Protein AF-A0A2E3TV63-F1 (afdb_monomer)

Radius of gyration: 27.12 Å; Cα contacts (8 Å, |Δi|>4): 280; chains: 1; bounding box: 59×50×98 Å

pLDDT: mean 74.94, std 24.9, range [22.7, 97.12]

Nearest PDB structures (foldseek):
  7rkc-assembly1_B  TM=1.844E-01  e=3.625E+00  synthetic construct
  5cwp-assembly1_A  TM=1.807E-01  e=4.700E+00  synthetic construct
  4dyl-assembly1_A-2  TM=1.497E-01  e=6.643E+00  Homo sapiens

Secondary structure (DSSP, 8-state):
-HHHHHHHHHHHHHHHHHHHHHHHHHHHHTTTTS--TT---------------------------S-----------PPPS-----------PPPHHHHHHHHHHHHHHHHHHHHHHHHHHHSSS-HHHHHHHHHHS--HHHHHHHHHTTTTS-HHHHHHHHHHHHHHHHHHHHHHHHHHTTS-HHHHHHTTTT--HHHHHHHGGGTTS-HHHHHHHHHHHHHHHHHHHHHHHHHHHHHGGGS-GGG-GGGHHHHHHHHHHHHH--SHHHHHHHHHHHHHHHHTTTSGGGHHHHHHHHHHHHHHHHHHHHHHHHHTT-S-SS--

Structure (mmCIF, N/CA/C/O backbone):
data_AF-A0A2E3TV63-F1
#
_entry.id   AF-A0A2E3TV63-F1
#
loop_
_atom_site.group_PDB
_atom_site.id
_atom_site.type_symbol
_atom_site.label_atom_id
_atom_site.label_alt_id
_atom_site.label_comp_id
_atom_site.label_asym_id
_atom_site.label_entity_id
_atom_site.label_seq_id
_atom_site.pdbx_PDB_ins_code
_atom_site.Cartn_x
_atom_site.Cartn_y
_atom_site.Cartn_z
_atom_site.occupancy
_atom_site.B_iso_or_equiv
_atom_site.auth_seq_id
_atom_site.auth_comp_id
_atom_site.auth_asym_id
_atom_site.auth_atom_id
_atom_site.pdbx_PDB_model_num
ATOM 1 N N . MET A 1 1 ? 17.091 19.744 -27.639 1.00 44.47 1 MET A N 1
ATOM 2 C CA . MET A 1 1 ? 17.098 18.754 -26.531 1.00 44.47 1 MET A CA 1
ATOM 3 C C . MET A 1 1 ? 16.903 19.331 -25.119 1.00 44.47 1 MET A C 1
ATOM 5 O O . MET A 1 1 ? 16.127 18.747 -24.381 1.00 44.47 1 MET A O 1
ATOM 9 N N . LYS A 1 2 ? 17.485 20.477 -24.714 1.00 34.91 2 LYS A N 1
ATOM 10 C CA . LYS A 1 2 ? 17.345 21.005 -23.326 1.00 34.91 2 LYS A CA 1
ATOM 11 C C . LYS A 1 2 ? 15.953 21.549 -22.912 1.00 34.91 2 LYS A C 1
ATOM 13 O O . LYS A 1 2 ? 15.661 21.592 -21.721 1.00 34.91 2 LYS A O 1
ATOM 18 N N . ARG A 1 3 ? 15.076 21.937 -23.855 1.00 31.98 3 ARG A N 1
ATOM 19 C CA . ARG A 1 3 ? 13.713 22.448 -23.552 1.00 31.98 3 ARG A CA 1
ATOM 20 C C . ARG A 1 3 ? 12.674 21.356 -23.239 1.00 31.98 3 ARG A C 1
ATOM 22 O O . ARG A 1 3 ? 11.739 21.623 -22.496 1.00 31.98 3 ARG A O 1
ATOM 29 N N . HIS A 1 4 ? 12.851 20.126 -23.736 1.00 36.66 4 HIS A N 1
ATOM 30 C CA . HIS A 1 4 ? 11.932 19.017 -23.427 1.00 36.66 4 HIS A CA 1
ATOM 31 C C . HIS A 1 4 ? 12.148 18.455 -22.009 1.00 36.66 4 HIS A C 1
ATOM 33 O O . HIS A 1 4 ? 11.181 18.121 -21.331 1.00 36.66 4 HIS A O 1
ATOM 39 N N . GLN A 1 5 ? 13.386 18.459 -21.496 1.00 35.72 5 GLN A N 1
ATOM 40 C CA . GLN A 1 5 ? 13.682 18.042 -20.115 1.00 35.72 5 GLN A CA 1
ATOM 41 C C . GLN A 1 5 ? 13.114 19.000 -19.053 1.00 35.72 5 GLN A C 1
ATOM 43 O O . GLN A 1 5 ? 12.642 18.552 -18.011 1.00 35.72 5 GLN A O 1
ATOM 48 N N . THR A 1 6 ? 13.110 20.313 -19.303 1.00 33.91 6 THR A N 1
ATOM 49 C CA . THR A 1 6 ? 12.583 21.314 -18.355 1.00 33.91 6 THR A CA 1
ATOM 50 C C . THR A 1 6 ? 11.053 21.304 -18.271 1.00 33.91 6 THR A C 1
ATOM 52 O O . THR A 1 6 ? 10.507 21.449 -17.177 1.00 33.91 6 THR A O 1
ATOM 55 N N . ALA A 1 7 ? 10.354 21.039 -19.380 1.00 34.56 7 ALA A N 1
ATOM 56 C CA . ALA A 1 7 ? 8.903 20.819 -19.380 1.00 34.56 7 ALA A CA 1
ATOM 57 C C . ALA A 1 7 ? 8.509 19.525 -18.637 1.00 34.56 7 ALA A C 1
ATOM 59 O O . ALA A 1 7 ? 7.514 19.505 -17.906 1.00 34.56 7 ALA A O 1
ATOM 60 N N . SER A 1 8 ? 9.330 18.474 -18.749 1.00 41.88 8 SER A N 1
ATOM 61 C CA . SER A 1 8 ? 9.153 17.219 -18.009 1.00 41.88 8 SER A CA 1
ATOM 62 C C . SER A 1 8 ? 9.371 17.401 -16.501 1.00 41.88 8 SER A C 1
ATOM 64 O O . SER A 1 8 ? 8.609 16.856 -15.713 1.00 41.88 8 SER A O 1
ATOM 66 N N . LEU A 1 9 ? 10.339 18.225 -16.082 1.00 33.22 9 LEU A N 1
ATOM 67 C CA . LEU A 1 9 ? 10.621 18.534 -14.669 1.00 33.22 9 LEU A CA 1
ATOM 68 C C . LEU A 1 9 ? 9.513 19.358 -13.988 1.00 33.22 9 LEU A C 1
ATOM 70 O O . LEU A 1 9 ? 9.147 19.078 -12.847 1.00 33.22 9 LEU A O 1
ATOM 74 N N . LEU A 1 10 ? 8.946 20.353 -14.678 1.00 33.62 10 LEU A N 1
ATOM 75 C CA . LEU A 1 10 ? 7.806 21.137 -14.175 1.00 33.62 10 LEU A CA 1
ATOM 76 C C . LEU A 1 10 ? 6.520 20.300 -14.095 1.00 33.62 10 LEU A C 1
ATOM 78 O O . LEU A 1 10 ? 5.742 20.461 -13.154 1.00 33.62 10 LEU A O 1
ATOM 82 N N . SER A 1 11 ? 6.327 19.371 -15.034 1.00 40.34 11 SER A N 1
ATOM 83 C CA . SER A 1 11 ? 5.209 18.419 -15.023 1.00 40.34 11 SER A CA 1
ATOM 84 C C . SER A 1 11 ? 5.383 17.345 -13.944 1.00 40.34 11 SER A C 1
ATOM 86 O O . SER A 1 11 ? 4.425 17.024 -13.250 1.00 40.34 11 SER A O 1
ATOM 88 N N . PHE A 1 12 ? 6.613 16.878 -13.709 1.00 35.53 12 PHE A N 1
ATOM 89 C CA . PHE A 1 12 ? 6.966 15.962 -12.619 1.00 35.53 12 PHE A CA 1
ATOM 90 C C . PHE A 1 12 ? 6.760 16.614 -11.244 1.00 35.53 12 PHE A C 1
ATOM 92 O O . PHE A 1 12 ? 6.167 16.018 -10.351 1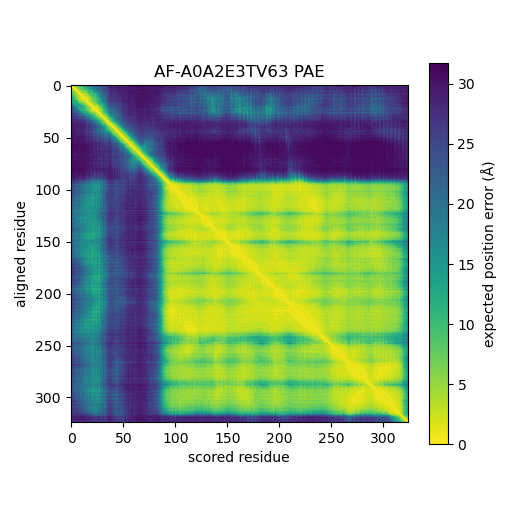.00 35.53 12 PHE A O 1
ATOM 99 N N . ARG A 1 13 ? 7.134 17.893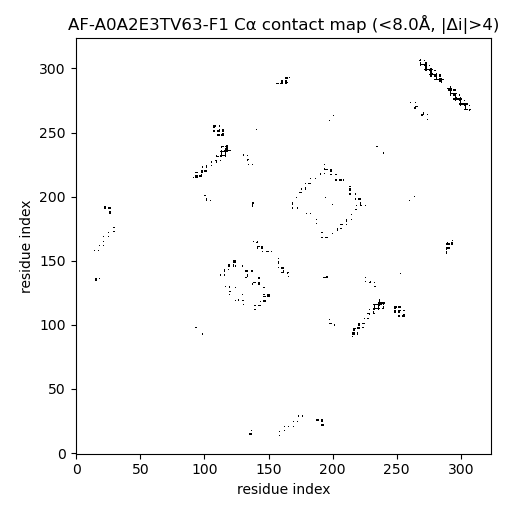 -11.087 1.00 32.59 13 ARG A N 1
ATOM 100 C CA . ARG A 1 13 ? 6.847 18.666 -9.867 1.00 32.59 13 ARG A CA 1
ATOM 101 C C . ARG A 1 13 ? 5.338 18.848 -9.636 1.00 32.59 13 ARG A C 1
ATOM 103 O O . ARG A 1 13 ? 4.906 18.815 -8.491 1.00 32.59 13 ARG A O 1
ATOM 110 N N . ARG A 1 14 ? 4.529 18.989 -10.695 1.00 34.53 14 ARG A N 1
ATOM 111 C CA . ARG A 1 14 ? 3.053 19.031 -10.609 1.00 34.53 14 ARG A CA 1
ATOM 112 C C . ARG A 1 14 ? 2.430 17.658 -10.301 1.00 34.53 14 ARG A C 1
ATOM 114 O O . ARG A 1 14 ? 1.495 17.599 -9.513 1.00 34.53 14 ARG A O 1
ATOM 121 N N . LEU A 1 15 ? 2.985 16.567 -10.832 1.00 42.53 15 LEU A N 1
ATOM 122 C CA . LEU A 1 15 ? 2.624 15.177 -10.496 1.00 42.53 15 LEU A CA 1
ATOM 123 C C . LEU A 1 15 ? 2.889 14.849 -9.018 1.00 42.53 15 LEU A C 1
ATOM 125 O O . LEU A 1 15 ? 2.043 14.254 -8.355 1.00 42.53 15 LEU A O 1
ATOM 129 N N . LEU A 1 16 ? 4.024 15.303 -8.478 1.00 39.78 16 LEU A N 1
ATOM 130 C CA . LEU A 1 16 ? 4.373 15.157 -7.060 1.00 39.78 16 LEU A CA 1
ATOM 131 C C . LEU A 1 16 ? 3.440 15.948 -6.132 1.00 39.78 16 LEU A C 1
ATOM 133 O O . LEU A 1 16 ? 3.095 15.479 -5.045 1.00 39.78 16 LEU A O 1
ATOM 137 N N . VAL A 1 17 ? 2.983 17.121 -6.582 1.00 38.00 17 VAL A N 1
ATOM 138 C CA . VAL A 1 17 ? 1.930 17.885 -5.898 1.00 38.00 17 VAL A CA 1
ATOM 139 C C . VAL A 1 17 ? 0.586 17.151 -5.976 1.00 38.00 17 VAL A C 1
ATOM 141 O O . VAL A 1 17 ? -0.140 17.170 -4.994 1.00 38.00 17 VAL A O 1
ATOM 144 N N . GLY A 1 18 ? 0.284 16.437 -7.068 1.00 37.53 18 GLY A N 1
ATOM 145 C CA . GLY A 1 18 ? -0.918 15.601 -7.233 1.00 37.53 18 GLY A CA 1
ATOM 146 C C . GLY A 1 18 ? -0.973 14.365 -6.321 1.00 37.53 18 GLY A C 1
ATOM 147 O O . GLY A 1 18 ? -2.006 14.088 -5.718 1.00 37.53 18 GLY A O 1
ATOM 148 N N . ALA A 1 19 ? 0.147 13.656 -6.151 1.00 40.22 19 ALA A N 1
ATOM 149 C CA . ALA A 1 19 ? 0.271 12.550 -5.192 1.00 40.22 19 ALA A CA 1
ATOM 150 C C . ALA A 1 19 ? 0.174 13.040 -3.737 1.00 40.22 19 ALA A C 1
ATOM 152 O O . ALA A 1 19 ? -0.523 12.450 -2.911 1.00 40.22 19 ALA A O 1
ATOM 153 N N . SER A 1 20 ? 0.799 14.187 -3.454 1.00 38.88 20 SER A N 1
ATOM 154 C CA . SER A 1 20 ? 0.624 14.898 -2.185 1.00 38.88 20 SER A CA 1
ATOM 155 C C . SER A 1 20 ? -0.814 15.382 -2.003 1.00 38.88 20 SER A C 1
ATOM 157 O O . SER A 1 20 ? -1.278 15.431 -0.873 1.00 38.88 20 SER A O 1
ATOM 159 N N . LEU A 1 21 ? -1.539 15.681 -3.089 1.00 41.00 21 LEU A N 1
ATOM 160 C CA . LEU A 1 21 ? -2.939 16.099 -3.071 1.00 41.00 21 LEU A CA 1
ATOM 161 C C . LEU A 1 21 ? -3.858 14.985 -2.573 1.00 41.00 21 LEU A C 1
ATOM 163 O O . LEU A 1 21 ? -4.837 15.304 -1.930 1.00 41.00 21 LEU A O 1
ATOM 167 N N . VAL A 1 22 ? -3.566 13.700 -2.801 1.00 46.09 22 VAL A N 1
ATOM 168 C CA . VAL A 1 22 ? -4.366 12.601 -2.217 1.00 46.09 22 VAL A CA 1
ATOM 169 C C . VAL A 1 22 ? -4.160 12.534 -0.705 1.00 46.09 22 VAL A C 1
ATOM 171 O O . VAL A 1 22 ? -5.130 12.445 0.044 1.00 46.09 22 VAL A O 1
ATOM 174 N N . SER A 1 23 ? -2.916 12.673 -0.240 1.00 39.41 23 SER A N 1
ATOM 175 C CA . SER A 1 23 ? -2.609 12.788 1.192 1.00 39.41 23 SER A CA 1
ATOM 176 C C . SER A 1 23 ? -3.182 14.074 1.807 1.00 39.41 23 SER A C 1
ATOM 178 O O . SER A 1 23 ? -3.621 14.064 2.955 1.00 39.41 23 SER A O 1
ATOM 180 N N . TYR A 1 24 ? -3.236 15.168 1.041 1.00 35.62 24 TYR A N 1
ATOM 181 C CA . TYR A 1 24 ? -3.791 16.464 1.446 1.00 35.62 24 TYR A CA 1
ATOM 182 C C . TYR A 1 24 ? -5.328 16.451 1.466 1.00 35.62 24 TYR A C 1
ATOM 184 O O . TYR A 1 24 ? -5.920 16.840 2.463 1.00 35.62 24 TYR A O 1
ATOM 192 N N . LEU A 1 25 ? -5.982 15.897 0.441 1.00 39.16 25 LEU A N 1
ATOM 193 C CA . LEU A 1 25 ? -7.433 15.684 0.360 1.00 39.16 25 LEU A CA 1
ATOM 194 C C . LEU A 1 25 ? -7.906 14.681 1.421 1.00 39.16 25 LEU A C 1
ATOM 196 O O . LEU A 1 25 ? -8.963 14.869 2.018 1.00 39.16 25 LEU A O 1
ATOM 200 N N . SER A 1 26 ? -7.103 13.657 1.726 1.00 40.62 26 SER A N 1
ATOM 201 C CA . SER A 1 26 ? -7.337 12.770 2.871 1.00 40.62 26 SER A CA 1
ATOM 202 C C . SER A 1 26 ? -7.209 13.505 4.211 1.00 40.62 26 SER A C 1
ATOM 204 O O . SER A 1 26 ? -7.913 13.159 5.160 1.00 40.62 26 SER A O 1
ATOM 206 N N . SER A 1 27 ? -6.320 14.499 4.313 1.00 36.31 27 SER A N 1
ATOM 207 C CA . SER A 1 27 ? -6.171 15.335 5.508 1.00 36.31 27 SER A CA 1
ATOM 208 C C . SER A 1 27 ? -7.342 16.322 5.651 1.00 36.31 27 SER A C 1
ATOM 210 O O . SER A 1 27 ? -7.856 16.478 6.760 1.00 36.31 27 SER A O 1
ATOM 212 N N . ASP A 1 28 ? -7.826 16.912 4.554 1.00 36.00 28 ASP A 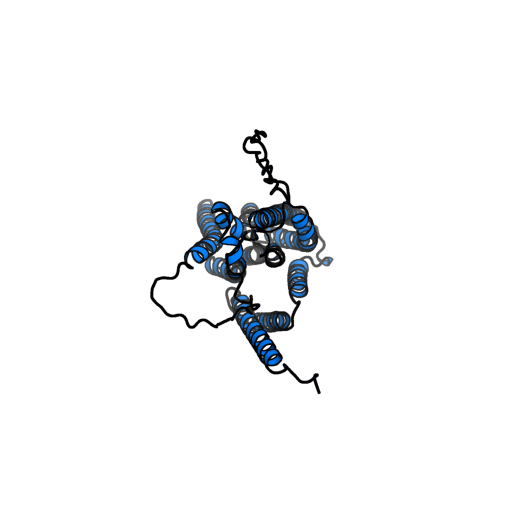N 1
ATOM 213 C CA . ASP A 1 28 ? -8.979 17.827 4.533 1.00 36.00 28 ASP A CA 1
ATOM 214 C C . ASP A 1 28 ? -10.320 17.104 4.745 1.00 36.00 28 ASP A C 1
ATOM 216 O O . ASP A 1 28 ? -11.200 17.639 5.418 1.00 36.00 28 ASP A O 1
ATOM 220 N N . MET A 1 29 ? -10.480 15.849 4.307 1.00 34.84 29 MET A N 1
ATOM 221 C CA . MET A 1 29 ? -11.681 15.066 4.642 1.00 34.84 29 MET A CA 1
ATOM 222 C C . MET A 1 29 ? -11.812 14.782 6.146 1.00 34.84 29 MET A C 1
ATOM 224 O O . MET A 1 29 ? -12.929 14.730 6.653 1.00 34.84 29 MET A O 1
ATOM 228 N N . THR A 1 30 ? -10.706 14.679 6.898 1.00 40.28 30 THR A N 1
ATOM 229 C CA . THR A 1 30 ? -10.791 14.625 8.373 1.00 40.28 30 THR A CA 1
ATOM 230 C C . THR A 1 30 ? -11.131 15.970 9.025 1.00 40.28 30 THR A C 1
ATOM 232 O O . THR A 1 30 ? -11.480 15.981 10.205 1.00 40.28 30 THR A O 1
ATOM 235 N N . ALA A 1 31 ? -11.045 17.086 8.292 1.00 35.09 31 ALA A N 1
ATOM 236 C CA . ALA A 1 31 ? -11.509 18.403 8.733 1.00 35.09 31 ALA A CA 1
ATOM 237 C C . ALA A 1 31 ? -12.967 18.680 8.309 1.00 35.09 31 ALA A C 1
ATOM 239 O O . ALA A 1 31 ? -13.689 19.363 9.024 1.00 35.09 31 ALA A O 1
ATOM 240 N N . ALA A 1 32 ? -13.442 18.079 7.213 1.00 28.58 32 ALA A N 1
ATOM 241 C CA . ALA A 1 32 ? -14.813 18.231 6.711 1.00 28.58 32 ALA A CA 1
ATOM 242 C C . ALA A 1 32 ? -15.886 17.421 7.480 1.00 28.58 32 ALA A C 1
ATOM 244 O O . ALA A 1 32 ? -17.056 17.447 7.108 1.00 28.58 32 ALA A O 1
ATOM 245 N N . VAL A 1 33 ? -15.516 16.720 8.563 1.00 37.81 33 VAL A N 1
ATOM 246 C CA . VAL A 1 33 ? -16.457 16.069 9.507 1.00 37.81 33 VAL A CA 1
ATOM 247 C C . VAL A 1 33 ? -16.792 17.000 10.691 1.00 37.81 33 VAL A C 1
ATOM 249 O O . VAL A 1 33 ? -17.209 16.552 11.754 1.00 37.81 33 VAL A O 1
ATOM 252 N N . GLU A 1 34 ? -16.643 18.316 10.528 1.00 33.16 34 GLU A N 1
ATOM 253 C CA . GLU A 1 34 ? -17.400 19.283 11.328 1.00 33.16 34 GLU A CA 1
ATOM 254 C C . GLU A 1 34 ? -18.760 19.511 10.658 1.00 33.16 34 GLU A C 1
ATOM 256 O O . GLU A 1 34 ? -18.884 20.135 9.606 1.00 33.16 34 GLU A O 1
ATOM 261 N N . THR A 1 35 ? -19.795 18.931 11.261 1.00 32.66 35 THR A N 1
ATOM 262 C CA . THR A 1 35 ? -21.197 19.086 10.868 1.00 32.66 35 THR A CA 1
ATOM 263 C C . THR A 1 35 ? -21.606 20.565 10.839 1.00 32.66 35 THR A C 1
ATOM 265 O O . THR A 1 35 ? -21.509 21.218 11.882 1.00 32.66 35 THR A O 1
ATOM 268 N N . PRO A 1 36 ? -22.137 21.103 9.724 1.00 29.50 36 PRO A N 1
ATOM 269 C CA . PRO A 1 36 ? -22.835 22.382 9.758 1.00 29.50 36 PRO A CA 1
ATOM 270 C C . PRO A 1 36 ? -24.138 22.249 10.572 1.00 29.50 36 PRO A C 1
ATOM 272 O O . PRO A 1 36 ? -24.786 21.196 10.539 1.00 29.50 36 PRO A O 1
ATOM 275 N N . PRO A 1 37 ? -24.555 23.291 11.310 1.00 32.78 37 PRO A N 1
ATOM 276 C CA . PRO A 1 37 ? -25.758 23.230 12.126 1.00 32.78 37 PRO A CA 1
ATOM 277 C C . PRO A 1 37 ? -26.991 23.270 11.214 1.00 32.78 37 PRO A C 1
ATOM 279 O O . PRO A 1 37 ? -27.230 24.273 10.549 1.00 32.78 37 PRO A O 1
ATOM 282 N N . GLY A 1 38 ? -27.793 22.197 11.190 1.00 35.59 38 GLY A N 1
ATOM 283 C CA . GLY A 1 38 ? -29.184 22.306 10.724 1.00 35.59 38 GLY A CA 1
ATOM 284 C C . GLY A 1 38 ? -29.741 21.287 9.727 1.00 35.59 38 GLY A C 1
ATOM 285 O O . GLY A 1 38 ? -30.827 21.543 9.217 1.00 35.59 38 GLY A O 1
ATOM 286 N N . LEU A 1 39 ? -29.120 20.131 9.463 1.00 30.12 39 LEU A N 1
ATOM 287 C CA . LEU A 1 39 ? -29.806 19.058 8.720 1.00 30.12 39 LEU A CA 1
ATOM 288 C C . LEU A 1 39 ? -29.880 17.752 9.513 1.00 30.12 39 LEU A C 1
ATOM 290 O O . LEU A 1 39 ? -28.875 17.091 9.763 1.00 30.12 39 LEU A O 1
ATOM 294 N N . ARG A 1 40 ? -31.114 17.375 9.875 1.00 31.45 40 ARG A N 1
ATOM 295 C CA . ARG A 1 40 ? -31.480 16.058 10.407 1.00 31.45 40 ARG A CA 1
ATOM 296 C C . ARG A 1 40 ? -31.028 14.976 9.427 1.00 31.45 40 ARG A C 1
ATOM 298 O O . ARG A 1 40 ? -31.647 14.783 8.385 1.00 31.45 40 ARG A O 1
ATOM 305 N N . THR A 1 41 ? -29.964 14.265 9.769 1.00 29.44 41 THR A N 1
ATOM 306 C CA . THR A 1 41 ? -29.612 13.003 9.122 1.00 29.44 41 THR A CA 1
ATOM 307 C C . THR A 1 41 ? -30.435 11.901 9.775 1.00 29.44 41 THR A C 1
ATOM 309 O O . THR A 1 41 ? -30.486 11.794 11.000 1.00 29.44 41 THR A O 1
ATOM 312 N N . VAL A 1 42 ? -31.093 11.091 8.950 1.00 29.56 42 VAL A N 1
ATOM 313 C CA . VAL A 1 42 ? -31.634 9.790 9.342 1.00 29.56 42 VAL A CA 1
ATOM 314 C C . VAL A 1 42 ? -30.439 8.940 9.779 1.00 29.56 42 VAL A C 1
ATOM 316 O O . VAL A 1 42 ? -29.707 8.413 8.944 1.00 29.56 42 VAL A O 1
ATOM 319 N N . MET A 1 43 ? -30.182 8.892 11.088 1.00 25.12 43 MET A N 1
ATOM 320 C CA . MET A 1 43 ? -29.269 7.918 11.672 1.00 25.12 43 MET A CA 1
ATOM 321 C C . MET A 1 43 ? -29.872 6.533 11.462 1.00 25.12 43 MET A C 1
ATOM 323 O O . MET A 1 43 ? -30.992 6.261 11.891 1.00 25.12 43 MET A O 1
ATOM 327 N N . VAL A 1 44 ? -29.102 5.653 10.829 1.00 27.89 44 VAL A N 1
ATOM 328 C CA . VAL A 1 44 ? -29.226 4.221 11.082 1.00 27.89 44 VAL A CA 1
ATOM 329 C C . VAL A 1 44 ? -28.812 4.037 12.539 1.00 27.89 44 VAL A C 1
ATOM 331 O O . VAL A 1 44 ? -27.635 4.142 12.879 1.00 27.89 44 VAL A O 1
ATOM 334 N N . ASP A 1 45 ? -29.814 3.893 13.397 1.00 22.70 45 ASP A N 1
ATOM 335 C CA . ASP A 1 45 ? -29.675 3.731 14.836 1.00 22.70 45 ASP A CA 1
ATOM 336 C C . ASP A 1 45 ? -29.034 2.363 15.113 1.00 22.70 45 ASP A C 1
ATOM 338 O O . ASP A 1 45 ? -29.690 1.322 15.092 1.00 22.70 45 ASP A O 1
ATOM 342 N N . VAL A 1 46 ? -27.712 2.345 15.289 1.00 30.50 46 VAL A N 1
ATOM 343 C CA . VAL A 1 46 ? -27.011 1.199 15.873 1.00 30.50 46 VAL A CA 1
ATOM 344 C C . VAL A 1 46 ? -27.010 1.435 17.375 1.00 30.50 46 VAL A C 1
ATOM 346 O O . VAL A 1 46 ? -26.095 2.046 17.927 1.00 30.50 46 VAL A O 1
ATOM 349 N N . ALA A 1 47 ? -28.084 0.987 18.021 1.00 24.84 47 ALA A N 1
ATOM 350 C CA . ALA A 1 47 ? -28.224 1.025 19.465 1.00 24.84 47 ALA A CA 1
ATOM 351 C C . ALA A 1 47 ? -27.063 0.253 20.128 1.00 24.84 47 ALA A C 1
ATOM 353 O O . ALA A 1 47 ? -26.884 -0.938 19.853 1.00 24.84 47 ALA A O 1
ATOM 354 N N . PRO A 1 48 ? -26.274 0.872 21.021 1.00 28.33 48 PRO A N 1
ATOM 355 C CA . PRO A 1 48 ? -25.391 0.119 21.891 1.00 28.33 48 PRO A CA 1
ATOM 356 C C . PRO A 1 48 ? -26.241 -0.610 22.938 1.00 28.33 48 PRO A C 1
ATOM 358 O O . PRO A 1 48 ? -27.048 0.006 23.635 1.00 28.33 48 PRO A O 1
ATOM 361 N N . LEU A 1 49 ? -26.036 -1.925 23.055 1.00 26.61 49 LEU A N 1
ATOM 362 C CA . LEU A 1 49 ? -26.471 -2.750 24.183 1.00 26.61 49 LEU A CA 1
ATOM 363 C C . LEU A 1 49 ? -26.125 -2.036 25.501 1.00 26.61 49 LEU A C 1
ATOM 365 O O . LEU A 1 49 ? -24.974 -2.027 25.940 1.00 26.61 49 LEU A O 1
ATOM 369 N N . GLN A 1 50 ? -27.124 -1.420 26.134 1.00 27.70 50 GLN A N 1
ATOM 370 C CA . GLN A 1 50 ? -27.000 -0.935 27.499 1.00 27.70 50 GLN A CA 1
ATOM 371 C C . GLN A 1 50 ? -27.005 -2.140 28.435 1.00 27.70 50 GLN A C 1
ATOM 373 O O . GLN A 1 50 ? -28.036 -2.768 28.667 1.00 27.70 50 GLN A O 1
ATOM 378 N N . VAL A 1 51 ? -25.844 -2.442 29.011 1.00 30.03 51 VAL A N 1
ATOM 379 C CA . VAL A 1 51 ? -25.782 -3.201 30.259 1.00 30.03 51 VAL A CA 1
ATOM 380 C C . VAL A 1 51 ? -26.469 -2.343 31.320 1.00 30.03 51 VAL A C 1
ATOM 382 O O . VAL A 1 51 ? -25.963 -1.289 31.707 1.00 30.03 51 VAL A O 1
ATOM 385 N N . ALA A 1 52 ? -27.654 -2.776 31.743 1.00 27.61 52 ALA A N 1
ATOM 386 C CA . ALA A 1 52 ? -28.437 -2.148 32.794 1.00 27.61 52 ALA A CA 1
ATOM 387 C C . ALA A 1 52 ? -27.605 -2.037 34.086 1.00 27.61 52 ALA A C 1
ATOM 389 O O . ALA A 1 52 ? -27.364 -3.022 34.781 1.00 27.61 52 ALA A O 1
ATOM 390 N N . ARG A 1 53 ? -27.162 -0.821 34.423 1.00 28.64 53 ARG A N 1
ATOM 391 C CA . ARG A 1 53 ? -26.721 -0.480 35.779 1.00 28.64 53 ARG A CA 1
ATOM 392 C C . ARG A 1 53 ? -27.964 -0.123 36.584 1.00 28.64 53 ARG A C 1
ATOM 394 O O . ARG A 1 53 ? -28.636 0.859 36.280 1.00 28.64 53 ARG A O 1
ATOM 401 N N . ALA A 1 54 ? -28.267 -0.944 37.584 1.00 27.73 54 ALA A N 1
ATOM 402 C CA . ALA A 1 54 ? -29.353 -0.720 38.529 1.00 27.73 54 ALA A CA 1
ATOM 403 C C . ALA A 1 54 ? -29.233 0.666 39.207 1.00 27.73 54 ALA A C 1
ATOM 405 O O . ALA A 1 54 ? -28.123 1.063 39.580 1.00 27.73 54 ALA A O 1
ATOM 406 N N . PRO A 1 55 ? -30.340 1.410 39.380 1.00 28.98 55 PRO A N 1
ATOM 407 C CA . PRO A 1 55 ? -30.330 2.706 40.041 1.00 28.98 55 PRO A CA 1
ATOM 408 C C . PRO A 1 55 ? -30.447 2.542 41.562 1.00 28.98 55 PRO A C 1
ATOM 410 O O . PRO A 1 55 ? -31.363 1.892 42.057 1.00 28.98 55 PRO A O 1
ATOM 413 N N . GLY A 1 56 ? -29.545 3.192 42.298 1.00 30.27 56 GLY A N 1
ATOM 414 C CA . GLY A 1 56 ? -29.701 3.431 43.732 1.00 30.27 56 GLY A CA 1
ATOM 415 C C . GLY A 1 56 ? -28.557 2.893 44.581 1.00 30.27 56 GLY A C 1
ATOM 416 O O . GLY A 1 56 ? -28.639 1.790 45.105 1.00 30.27 56 GLY A O 1
ATOM 417 N N . LEU A 1 57 ? -27.543 3.723 44.830 1.00 32.78 57 LEU A N 1
ATOM 418 C CA . LEU A 1 57 ? -26.953 3.739 46.164 1.00 32.78 57 LEU A CA 1
ATOM 419 C C . LEU A 1 57 ? -26.822 5.184 46.630 1.00 32.78 57 LEU A C 1
ATOM 421 O O . LEU A 1 57 ? -26.118 6.010 46.056 1.00 32.78 57 LEU A O 1
ATOM 425 N N . VAL A 1 58 ? -27.638 5.447 47.636 1.00 34.53 58 VAL A N 1
ATOM 426 C CA . VAL A 1 58 ? -27.863 6.696 48.333 1.00 34.53 58 VAL A CA 1
ATOM 427 C C . VAL A 1 58 ? -26.617 7.060 49.135 1.00 34.53 58 VAL A C 1
ATOM 429 O O . VAL A 1 58 ? -26.086 6.250 49.889 1.00 34.53 58 VAL A O 1
ATOM 432 N N . ASP A 1 59 ? -26.199 8.311 48.984 1.00 36.38 59 ASP A N 1
ATOM 433 C CA . ASP A 1 59 ? -25.410 9.051 49.958 1.00 36.38 59 ASP A CA 1
ATOM 434 C C . ASP A 1 59 ? -26.150 9.046 51.305 1.00 36.38 59 ASP A C 1
ATOM 436 O O . ASP A 1 59 ? -27.216 9.659 51.405 1.00 36.38 59 ASP A O 1
ATOM 440 N N . ARG A 1 60 ? -25.652 8.291 52.302 1.00 33.50 60 ARG A N 1
ATOM 441 C CA . ARG A 1 60 ? -25.919 8.511 53.737 1.00 33.50 60 ARG A CA 1
ATOM 442 C C . ARG A 1 60 ? -25.152 7.567 54.674 1.00 33.50 60 ARG A C 1
ATOM 444 O O . ARG A 1 60 ? -25.127 6.352 54.514 1.00 33.50 60 ARG A O 1
ATOM 451 N N . THR A 1 61 ? -24.702 8.190 55.765 1.00 32.25 61 THR A N 1
ATOM 452 C CA . THR A 1 61 ? -24.520 7.671 57.134 1.00 32.25 61 THR A CA 1
ATOM 453 C C . THR A 1 61 ? -23.268 6.859 57.481 1.00 32.25 61 THR A C 1
ATOM 455 O O . THR A 1 61 ? -23.295 5.640 57.583 1.00 32.25 61 THR A O 1
ATOM 458 N N . CYS A 1 62 ? -22.234 7.583 57.930 1.00 32.69 62 CYS A N 1
ATOM 459 C CA . CYS A 1 62 ? -21.583 7.242 59.196 1.00 32.69 62 CYS A CA 1
ATOM 460 C C . CYS A 1 62 ? -22.397 7.899 60.327 1.00 32.69 62 CYS A C 1
ATOM 462 O O . CYS A 1 62 ? -22.160 9.041 60.716 1.00 32.69 62 CYS A O 1
ATOM 464 N N . ALA A 1 63 ? -23.444 7.210 60.773 1.00 40.94 63 ALA A N 1
ATOM 465 C CA . ALA A 1 63 ? -24.213 7.564 61.960 1.00 40.94 63 ALA A CA 1
ATOM 466 C C . ALA A 1 63 ? -24.679 6.271 62.634 1.00 40.94 63 ALA A C 1
ATOM 468 O O . ALA A 1 63 ? -25.833 5.876 62.523 1.00 40.94 63 ALA A O 1
ATOM 469 N N . LEU A 1 64 ? -23.757 5.603 63.327 1.00 37.25 64 LEU A N 1
ATOM 470 C CA . LEU A 1 64 ? -24.087 4.569 64.304 1.00 37.25 64 LEU A CA 1
ATOM 471 C C . LEU A 1 64 ? -23.396 4.909 65.623 1.00 37.25 64 LEU A C 1
ATOM 473 O O . LEU A 1 64 ? -22.210 4.683 65.843 1.00 37.25 64 LEU A O 1
ATOM 477 N N . ARG A 1 65 ? -24.200 5.516 66.492 1.00 39.38 65 ARG A N 1
ATOM 478 C CA . ARG A 1 65 ? -23.977 5.698 67.920 1.00 39.38 65 ARG A CA 1
ATOM 479 C C . ARG A 1 65 ? -24.415 4.389 68.591 1.00 39.38 65 ARG A C 1
ATOM 481 O O . ARG A 1 65 ? -25.617 4.202 68.675 1.00 39.38 65 ARG A O 1
ATOM 488 N N . SER A 1 66 ? -23.485 3.523 69.028 1.00 46.31 66 SER A N 1
ATOM 489 C CA . SER A 1 66 ? -23.637 2.629 70.214 1.00 46.31 66 SER A CA 1
ATOM 490 C C . SER A 1 66 ? -22.580 1.514 70.390 1.00 46.31 66 SER A C 1
ATOM 492 O O . SER A 1 66 ? -22.874 0.525 71.056 1.00 46.31 66 SER A O 1
ATOM 494 N N . THR A 1 67 ? -21.350 1.618 69.884 1.00 38.34 67 THR A N 1
ATOM 495 C CA . THR A 1 67 ? -20.269 0.698 70.307 1.00 38.34 67 THR A CA 1
ATOM 496 C C . THR A 1 67 ? -18.949 1.453 70.387 1.00 38.34 67 THR A C 1
ATOM 498 O O . THR A 1 67 ? -18.478 1.985 69.386 1.00 38.34 67 THR A O 1
ATOM 501 N N . GLY A 1 68 ? -18.387 1.555 71.594 1.00 46.78 68 GLY A N 1
ATOM 502 C CA . GLY A 1 68 ? -17.181 2.321 71.911 1.00 46.78 68 GLY A CA 1
ATOM 503 C C . GLY A 1 68 ? -15.900 1.742 71.314 1.00 46.78 68 GLY A C 1
ATOM 504 O O . GLY A 1 68 ? -15.095 1.157 72.030 1.00 46.78 68 GLY A O 1
ATOM 505 N N . LEU A 1 69 ? -15.688 1.958 70.018 1.00 39.78 69 LEU A N 1
ATOM 506 C CA . LEU A 1 69 ? -14.415 1.727 69.339 1.00 39.78 69 LEU A CA 1
ATOM 507 C C . LEU A 1 69 ? -13.932 3.055 68.733 1.00 39.78 69 LEU A C 1
ATOM 509 O O . LEU A 1 69 ? -14.707 3.719 68.039 1.00 39.78 69 LEU A O 1
ATOM 513 N N . PRO A 1 70 ? -12.688 3.492 69.001 1.00 39.56 70 PRO A N 1
ATOM 514 C CA . PRO A 1 70 ? -12.192 4.756 68.478 1.00 39.56 70 PRO A CA 1
ATOM 515 C C . PRO A 1 70 ? -12.041 4.666 66.957 1.00 39.56 70 PRO A C 1
ATOM 517 O O . PRO A 1 70 ? -11.332 3.804 66.439 1.00 39.56 70 PRO A O 1
ATOM 520 N N . CYS A 1 71 ? -12.691 5.590 66.244 1.00 37.00 71 CYS A N 1
ATOM 521 C CA . CYS A 1 71 ? -12.426 5.857 64.835 1.00 37.00 71 CYS A CA 1
ATOM 522 C C . CYS A 1 71 ? -10.952 6.244 64.696 1.00 37.00 71 CYS A C 1
ATOM 524 O O . CYS A 1 71 ? -10.563 7.377 64.977 1.00 37.00 71 CYS A O 1
ATOM 526 N N . THR A 1 72 ? -10.111 5.289 64.310 1.00 42.44 72 THR A N 1
ATOM 527 C CA . THR A 1 72 ? -8.729 5.574 63.948 1.00 42.44 72 THR A CA 1
ATOM 528 C C . THR A 1 72 ? -8.794 6.361 62.648 1.00 42.44 72 THR A C 1
ATOM 530 O O . THR A 1 72 ? -9.159 5.818 61.607 1.00 42.44 72 THR A O 1
ATOM 533 N N . ALA A 1 73 ? -8.527 7.664 62.719 1.00 38.50 73 ALA A N 1
ATOM 534 C CA . ALA A 1 73 ? -8.345 8.492 61.541 1.00 38.50 73 ALA A CA 1
ATOM 535 C C . ALA A 1 73 ? -7.252 7.838 60.688 1.00 38.50 73 ALA A C 1
ATOM 537 O O . ALA A 1 73 ? -6.080 7.822 61.067 1.00 38.50 73 ALA A O 1
ATOM 538 N N . MET A 1 74 ? -7.650 7.234 59.570 1.00 37.09 74 MET A N 1
ATOM 539 C CA . MET A 1 74 ? -6.730 6.695 58.582 1.00 37.09 74 MET A CA 1
ATOM 540 C C . MET A 1 74 ? -6.051 7.905 57.942 1.00 37.09 74 MET A C 1
ATOM 542 O O . MET A 1 74 ? -6.577 8.525 57.020 1.00 37.09 74 MET A O 1
ATOM 546 N N . SER A 1 75 ? -4.929 8.309 58.540 1.00 32.12 75 SER A N 1
ATOM 547 C CA . SER A 1 75 ? -4.048 9.346 58.027 1.00 32.12 75 SER A CA 1
ATOM 548 C C . SER A 1 75 ? -3.643 8.934 56.619 1.00 32.12 75 SER A C 1
ATOM 550 O O . SER A 1 75 ? -2.885 7.983 56.431 1.00 32.12 75 SER A O 1
ATOM 552 N N . TYR A 1 76 ? -4.217 9.603 55.623 1.00 35.03 76 TYR A N 1
ATOM 553 C CA . TYR A 1 76 ? -3.797 9.458 54.243 1.00 35.03 76 TYR A CA 1
ATOM 554 C C . TYR A 1 76 ? -2.430 10.132 54.152 1.00 35.03 76 TYR A C 1
ATOM 556 O O . TYR A 1 76 ? -2.334 11.353 54.010 1.00 35.03 76 TYR A O 1
ATOM 564 N N . SER A 1 77 ? -1.364 9.351 54.310 1.00 34.94 77 SER A N 1
ATOM 565 C CA . SER A 1 77 ? -0.020 9.798 53.979 1.00 34.94 77 SER A CA 1
ATOM 566 C C . SER A 1 77 ? -0.009 10.151 52.492 1.00 34.94 77 SER A C 1
ATOM 568 O O . SER A 1 77 ? 0.013 9.293 51.614 1.00 34.94 77 SER A O 1
ATOM 570 N N . GLN A 1 78 ? -0.087 11.449 52.207 1.00 44.09 78 GLN A N 1
ATOM 571 C CA . GLN A 1 78 ? 0.218 12.000 50.895 1.00 44.09 78 GLN A CA 1
ATOM 572 C C . GLN A 1 78 ? 1.621 11.505 50.507 1.00 44.09 78 GLN A C 1
ATOM 574 O O . GLN A 1 78 ? 2.553 11.699 51.295 1.00 44.09 78 GLN A O 1
ATOM 579 N N . PRO A 1 79 ? 1.817 10.865 49.340 1.00 36.75 79 PRO A N 1
ATOM 580 C CA . PRO A 1 79 ? 3.158 10.599 48.853 1.00 36.75 79 PRO A CA 1
ATOM 581 C C . PRO A 1 79 ? 3.871 11.941 48.687 1.00 36.75 79 PRO A C 1
ATOM 583 O O . PRO A 1 79 ? 3.425 12.807 47.935 1.00 36.75 79 PRO A O 1
ATOM 586 N N . SER A 1 80 ? 4.942 12.113 49.459 1.00 38.34 80 SER A N 1
ATOM 587 C CA . SER A 1 80 ? 5.813 13.282 49.440 1.00 38.34 80 SER A CA 1
ATOM 588 C C . SER A 1 80 ? 6.233 13.615 48.009 1.00 38.34 80 SER A C 1
ATOM 590 O O . SER A 1 80 ? 6.715 12.756 47.269 1.00 38.34 80 SER A O 1
ATOM 592 N N . ALA A 1 81 ? 6.059 14.881 47.639 1.00 45.62 81 ALA A N 1
ATOM 593 C CA . ALA A 1 81 ? 6.629 15.478 46.447 1.00 45.62 81 ALA A CA 1
ATOM 594 C C . ALA A 1 81 ? 8.163 15.482 46.560 1.00 45.62 81 ALA A C 1
ATOM 596 O O . ALA A 1 81 ? 8.760 16.450 47.022 1.00 45.62 81 ALA A O 1
ATOM 597 N N . ALA A 1 82 ? 8.801 14.386 46.155 1.00 46.00 82 ALA A N 1
ATOM 598 C CA . ALA A 1 82 ? 10.246 14.301 45.991 1.00 46.00 82 ALA A CA 1
ATOM 599 C C . ALA A 1 82 ? 10.598 13.188 44.996 1.00 46.00 82 ALA A C 1
ATOM 601 O O . ALA A 1 82 ? 11.007 12.102 45.381 1.00 46.00 82 ALA A O 1
ATOM 602 N N . ASP A 1 83 ? 10.436 13.480 43.707 1.00 38.72 83 ASP A N 1
ATOM 603 C CA . ASP A 1 83 ? 11.340 12.949 42.690 1.00 38.72 83 ASP A CA 1
ATOM 604 C C . ASP A 1 83 ? 11.397 13.940 41.525 1.00 38.72 83 ASP A C 1
ATOM 606 O O . ASP A 1 83 ? 10.487 14.060 40.702 1.00 38.72 83 ASP A O 1
ATOM 610 N N . GLY A 1 84 ? 12.471 14.727 41.512 1.00 42.97 84 GLY A N 1
ATOM 611 C CA . GLY A 1 84 ? 12.787 15.707 40.482 1.00 42.97 84 GLY A CA 1
ATOM 612 C C . GLY A 1 84 ? 13.185 15.041 39.169 1.00 42.97 84 GLY A C 1
ATOM 613 O O . GLY A 1 84 ? 14.335 15.124 38.747 1.00 42.97 84 GLY A O 1
ATOM 614 N N . GLN A 1 85 ? 12.232 14.411 38.488 1.00 44.19 85 GLN A N 1
ATOM 615 C CA . GLN A 1 85 ? 12.409 14.008 37.100 1.00 44.19 85 GLN A CA 1
ATOM 616 C C . GLN A 1 85 ? 11.973 15.174 36.208 1.00 44.19 85 GLN A 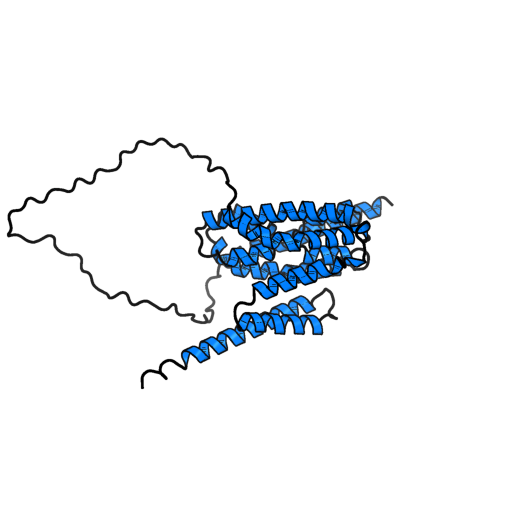C 1
ATOM 618 O O . GLN A 1 85 ? 10.799 15.330 35.874 1.00 44.19 85 GLN A O 1
ATOM 623 N N . GLY A 1 86 ? 12.942 16.012 35.813 1.00 43.03 86 GLY A N 1
ATOM 624 C CA . GLY A 1 86 ? 12.776 16.918 34.669 1.00 43.03 86 GLY A CA 1
ATOM 625 C C . GLY A 1 86 ? 12.244 16.146 33.452 1.00 43.03 86 GLY A C 1
ATOM 626 O O . GLY A 1 86 ? 12.381 14.922 33.424 1.00 43.03 86 GLY A O 1
ATOM 627 N N . PRO A 1 87 ? 11.615 16.800 32.455 1.00 46.16 87 PRO A N 1
ATOM 628 C CA . PRO A 1 87 ? 10.892 16.109 31.392 1.00 46.16 87 PRO A CA 1
ATOM 629 C C . PRO A 1 87 ? 11.818 15.107 30.706 1.00 46.16 87 PRO A C 1
ATOM 631 O O . PRO A 1 87 ? 12.666 15.475 29.890 1.00 46.16 87 PRO A O 1
ATOM 634 N N . ALA A 1 88 ? 11.676 13.832 31.074 1.00 54.56 88 ALA A N 1
ATOM 635 C CA . ALA A 1 88 ? 12.460 12.766 30.500 1.00 54.56 88 ALA A CA 1
ATOM 636 C C . ALA A 1 88 ? 12.163 12.822 29.008 1.00 54.56 88 ALA A C 1
ATOM 638 O O . ALA A 1 88 ? 11.018 12.614 28.591 1.00 54.56 88 ALA A O 1
ATOM 639 N N . ARG A 1 89 ? 13.171 13.170 28.198 1.00 55.97 89 ARG A N 1
ATOM 640 C CA . ARG A 1 89 ? 13.096 13.033 26.745 1.00 55.97 89 ARG A CA 1
ATOM 641 C C . ARG A 1 89 ? 12.793 11.562 26.503 1.00 55.97 89 ARG A C 1
ATOM 643 O O . ARG A 1 89 ? 13.707 10.741 26.532 1.00 55.97 89 ARG A O 1
ATOM 650 N N . ARG A 1 90 ? 11.512 11.208 26.355 1.00 61.75 90 ARG A N 1
ATOM 651 C CA . ARG A 1 90 ? 11.086 9.842 26.063 1.00 61.75 90 ARG A CA 1
ATOM 652 C C . ARG A 1 90 ? 11.722 9.507 24.726 1.00 61.75 90 ARG A C 1
ATOM 654 O O . ARG A 1 90 ? 11.256 9.957 23.682 1.00 61.75 90 ARG A O 1
ATOM 661 N N . ARG A 1 91 ? 12.851 8.800 24.776 1.00 62.56 91 ARG A N 1
ATOM 662 C CA . ARG A 1 91 ? 13.552 8.321 23.592 1.00 62.56 91 ARG A CA 1
ATOM 663 C C . ARG A 1 91 ? 12.530 7.495 22.824 1.00 62.56 91 ARG A C 1
ATOM 665 O O . ARG A 1 91 ? 11.950 6.567 23.393 1.00 62.56 91 ARG A O 1
ATOM 672 N N . PHE A 1 92 ? 12.258 7.874 21.576 1.00 65.31 92 PHE A N 1
ATOM 673 C CA . PHE A 1 92 ? 11.443 7.050 20.694 1.00 65.31 92 PHE A CA 1
ATOM 674 C C . PHE A 1 92 ? 12.117 5.681 20.639 1.00 65.31 92 PHE A C 1
ATOM 676 O O . PHE A 1 92 ? 13.234 5.550 20.145 1.00 65.31 92 PHE A O 1
ATOM 683 N N . SER A 1 93 ? 11.489 4.690 21.257 1.00 79.69 93 SER A N 1
ATOM 684 C CA . SER A 1 93 ? 11.943 3.312 21.187 1.00 79.69 93 SER A CA 1
ATOM 685 C C . SER A 1 93 ? 11.082 2.636 20.126 1.00 79.69 93 SER A C 1
ATOM 687 O O . SER A 1 93 ? 9.869 2.847 20.125 1.00 79.69 93 SER A O 1
ATOM 689 N N . PRO A 1 94 ? 11.654 1.852 19.203 1.00 85.62 94 PRO A N 1
ATOM 690 C CA . PRO A 1 94 ? 10.858 1.078 18.260 1.00 85.62 94 PRO A CA 1
ATOM 691 C C . PRO A 1 94 ? 9.863 0.193 19.012 1.00 85.62 94 PRO A C 1
ATOM 693 O O . PRO A 1 94 ? 10.179 -0.346 20.080 1.00 85.62 94 PRO A O 1
ATOM 696 N N . ASP A 1 95 ? 8.637 0.106 18.516 1.00 93.00 95 ASP A N 1
ATOM 697 C CA . ASP A 1 95 ? 7.653 -0.851 19.011 1.00 93.00 95 ASP A CA 1
ATOM 698 C C . ASP A 1 95 ? 8.003 -2.268 18.522 1.00 93.00 95 ASP A C 1
ATOM 700 O O . ASP A 1 95 ? 8.120 -2.513 17.322 1.00 93.00 95 ASP A O 1
ATOM 704 N N . ARG A 1 96 ? 8.204 -3.208 19.452 1.00 93.19 96 ARG A N 1
ATOM 705 C CA . ARG A 1 96 ? 8.573 -4.592 19.111 1.00 93.19 96 ARG A CA 1
ATOM 706 C C . ARG A 1 96 ? 7.424 -5.349 18.451 1.00 93.19 96 ARG A C 1
ATOM 708 O O . ARG A 1 96 ? 7.689 -6.155 17.564 1.00 93.19 96 ARG A O 1
ATOM 715 N N . ALA A 1 97 ? 6.183 -5.082 18.857 1.00 93.44 97 ALA A N 1
ATOM 716 C CA . ALA A 1 97 ? 5.013 -5.699 18.243 1.00 93.44 97 ALA A CA 1
ATOM 717 C C . ALA A 1 97 ? 4.866 -5.212 16.798 1.00 93.44 97 ALA A C 1
ATOM 719 O O . ALA A 1 97 ? 4.694 -6.026 15.901 1.00 93.44 97 ALA A O 1
ATOM 720 N N . ALA A 1 98 ? 5.071 -3.914 16.550 1.00 95.25 98 ALA A N 1
ATOM 721 C CA . ALA A 1 98 ? 5.051 -3.373 15.190 1.00 95.25 98 ALA A CA 1
ATOM 722 C C . ALA A 1 98 ? 6.088 -4.032 14.271 1.00 95.25 98 ALA A C 1
ATOM 724 O O . ALA A 1 98 ? 5.775 -4.349 13.128 1.00 95.25 98 ALA A O 1
ATOM 725 N N . LEU A 1 99 ? 7.313 -4.258 14.757 1.00 95.88 99 LEU A N 1
ATOM 726 C CA . LEU A 1 99 ? 8.348 -4.948 13.980 1.00 95.88 99 LEU A CA 1
ATOM 727 C C . LEU A 1 99 ? 7.996 -6.422 13.731 1.00 95.88 99 LEU A C 1
ATOM 729 O O . LEU A 1 99 ? 8.188 -6.911 12.620 1.00 95.88 99 LEU A O 1
ATOM 733 N N . SER A 1 100 ? 7.462 -7.106 14.746 1.00 94.75 100 SER A N 1
ATOM 734 C CA . SER A 1 100 ? 7.012 -8.498 14.640 1.00 94.75 100 SER A CA 1
ATOM 735 C C . SER A 1 100 ? 5.888 -8.657 13.614 1.00 94.75 100 SER A C 1
ATOM 737 O O . SER A 1 100 ? 5.931 -9.579 12.806 1.00 94.75 100 SER A O 1
ATOM 739 N N . ASP A 1 101 ? 4.923 -7.737 13.605 1.00 93.50 101 ASP A N 1
ATOM 740 C CA . ASP A 1 101 ? 3.790 -7.753 12.675 1.00 93.50 101 ASP A CA 1
ATOM 741 C C . ASP A 1 101 ? 4.208 -7.323 11.258 1.00 93.50 101 ASP A C 1
ATOM 743 O O . ASP A 1 101 ? 3.677 -7.822 10.265 1.00 93.50 101 ASP A O 1
ATOM 747 N N . ALA A 1 102 ? 5.184 -6.415 11.138 1.00 93.81 102 ALA A N 1
ATOM 748 C CA . ALA A 1 102 ? 5.686 -5.956 9.846 1.00 93.81 102 ALA A CA 1
ATOM 749 C C . ALA A 1 102 ? 6.523 -7.011 9.122 1.00 93.81 102 ALA A C 1
ATOM 751 O O . ALA A 1 102 ? 6.460 -7.103 7.897 1.00 93.81 102 ALA A O 1
ATOM 752 N N . PHE A 1 103 ? 7.305 -7.805 9.856 1.00 93.00 103 PHE A N 1
ATOM 753 C CA . PHE A 1 103 ? 8.223 -8.784 9.278 1.00 93.00 103 PHE A CA 1
ATOM 754 C C . PHE A 1 103 ? 7.565 -9.737 8.258 1.00 93.00 103 PHE A C 1
ATOM 756 O O . PHE A 1 103 ? 8.027 -9.765 7.115 1.00 93.00 103 PHE A O 1
ATOM 763 N N . PRO A 1 104 ? 6.466 -10.457 8.574 1.00 90.75 104 PRO A N 1
ATOM 764 C CA . PRO A 1 104 ? 5.818 -11.340 7.603 1.00 90.75 104 PRO A CA 1
ATOM 765 C C . PRO A 1 104 ? 5.224 -10.585 6.405 1.00 90.75 104 PRO A C 1
ATOM 767 O O . PRO A 1 104 ? 5.148 -11.141 5.312 1.00 90.75 104 PRO A O 1
ATOM 770 N N . LEU A 1 105 ? 4.837 -9.317 6.579 1.00 90.69 105 LEU A N 1
ATOM 771 C CA . LEU A 1 105 ? 4.257 -8.484 5.520 1.00 90.69 105 LEU A CA 1
ATOM 772 C C . LEU A 1 105 ? 5.315 -7.885 4.584 1.00 90.69 105 LEU A C 1
ATOM 774 O O . LEU A 1 105 ? 5.011 -7.563 3.435 1.00 90.69 105 LEU A O 1
ATOM 778 N N . VAL A 1 106 ? 6.558 -7.769 5.048 1.00 92.12 106 VAL A N 1
ATOM 779 C CA . VAL A 1 106 ? 7.699 -7.321 4.243 1.00 92.12 106 VAL A CA 1
ATOM 780 C C . VAL A 1 106 ? 8.217 -8.425 3.318 1.00 92.12 106 VAL A C 1
ATOM 782 O O . VAL A 1 106 ? 8.665 -8.119 2.215 1.00 92.12 106 VAL A O 1
ATOM 785 N N . ILE A 1 107 ? 8.117 -9.700 3.714 1.00 91.06 107 ILE A N 1
ATOM 786 C CA . ILE A 1 107 ? 8.569 -10.844 2.901 1.00 91.06 107 ILE A CA 1
ATOM 787 C C . ILE A 1 107 ? 8.014 -10.796 1.465 1.00 91.06 107 ILE A C 1
ATOM 789 O O . ILE A 1 107 ? 8.823 -10.837 0.541 1.00 91.06 107 ILE A O 1
ATOM 793 N N . PRO A 1 108 ? 6.692 -10.657 1.227 1.00 89.44 108 PRO A N 1
ATOM 794 C CA . PRO A 1 108 ? 6.160 -10.530 -0.130 1.00 89.44 108 PRO A CA 1
ATOM 795 C C . PRO A 1 108 ? 6.371 -9.132 -0.742 1.00 89.44 108 PRO A C 1
ATOM 797 O O . PRO A 1 108 ? 6.323 -8.985 -1.962 1.00 89.44 108 PRO A O 1
ATOM 800 N N . ALA A 1 109 ? 6.646 -8.104 0.069 1.00 91.19 109 ALA A N 1
ATOM 801 C CA . ALA A 1 109 ? 6.923 -6.755 -0.422 1.00 91.19 109 ALA A CA 1
ATOM 802 C C . ALA A 1 109 ? 8.301 -6.639 -1.094 1.00 91.19 109 ALA A C 1
ATOM 804 O O . ALA A 1 109 ? 8.449 -5.858 -2.029 1.00 91.19 109 ALA A O 1
ATOM 805 N N . ILE A 1 110 ? 9.297 -7.424 -0.663 1.00 93.19 110 ILE A N 1
ATOM 806 C CA . ILE A 1 110 ? 10.636 -7.451 -1.276 1.00 93.19 110 ILE A CA 1
ATOM 807 C C . ILE A 1 110 ? 10.584 -7.863 -2.758 1.00 93.19 110 ILE A C 1
ATOM 809 O O . ILE A 1 110 ? 11.003 -7.057 -3.588 1.00 93.19 110 ILE A O 1
ATOM 813 N N . PRO A 1 111 ? 10.060 -9.045 -3.147 1.00 91.44 111 PRO A N 1
ATOM 814 C CA . PRO A 1 111 ? 9.999 -9.428 -4.555 1.00 91.44 111 PRO A CA 1
ATOM 815 C C . PRO A 1 111 ? 9.095 -8.489 -5.362 1.00 91.44 111 PRO A C 1
ATOM 817 O O . PRO A 1 111 ? 9.385 -8.220 -6.524 1.00 91.44 111 PRO A O 1
ATOM 820 N N . PHE A 1 112 ? 8.057 -7.906 -4.751 1.00 92.44 112 PHE A N 1
ATOM 821 C CA . PHE A 1 112 ? 7.278 -6.858 -5.408 1.00 92.44 112 PHE A CA 1
ATOM 822 C C . PHE A 1 112 ? 8.115 -5.597 -5.690 1.00 92.44 112 PHE A C 1
ATOM 824 O O . PHE A 1 112 ? 8.070 -5.060 -6.797 1.00 92.44 112 PHE A O 1
ATOM 831 N N . GLY A 1 113 ? 8.929 -5.157 -4.729 1.00 94.12 113 GLY A N 1
ATOM 832 C CA . GLY A 1 113 ? 9.896 -4.080 -4.929 1.00 94.12 113 GLY A CA 1
ATOM 833 C C . GLY A 1 113 ? 10.890 -4.395 -6.050 1.00 94.12 113 GLY A C 1
ATOM 834 O O . GLY A 1 113 ? 11.212 -3.510 -6.838 1.00 94.12 113 GLY A O 1
ATOM 835 N N . PHE A 1 114 ? 11.304 -5.659 -6.188 1.00 93.50 114 PHE A N 1
ATOM 836 C CA . PHE A 1 114 ? 12.167 -6.096 -7.287 1.00 93.50 114 PHE A CA 1
ATOM 837 C C . PHE A 1 114 ? 11.498 -5.965 -8.655 1.00 93.50 114 PHE A C 1
ATOM 839 O O . PHE A 1 114 ? 12.100 -5.409 -9.570 1.00 93.50 114 PHE A O 1
ATOM 846 N N . VAL A 1 115 ? 10.246 -6.413 -8.780 1.00 92.69 115 VAL A N 1
ATOM 847 C CA . VAL A 1 115 ? 9.440 -6.258 -10.007 1.00 92.69 115 VAL A CA 1
ATOM 848 C C . VAL A 1 115 ? 9.295 -4.800 -10.387 1.00 92.69 115 VAL A C 1
ATOM 850 O O . VAL A 1 115 ? 9.478 -4.433 -11.542 1.00 92.69 115 VAL A O 1
ATOM 853 N N . LEU A 1 116 ? 8.980 -3.956 -9.408 1.00 93.69 116 LEU A N 1
ATOM 854 C CA . LEU A 1 116 ? 8.873 -2.528 -9.635 1.00 93.69 116 LEU A CA 1
ATOM 855 C C . LEU A 1 116 ? 10.214 -1.937 -10.089 1.00 93.69 116 LEU A C 1
ATOM 857 O O . LEU A 1 116 ? 10.236 -1.146 -11.026 1.00 93.69 116 LEU A O 1
ATOM 861 N N . GLY A 1 117 ? 11.324 -2.327 -9.460 1.00 93.75 117 GLY A N 1
ATOM 862 C CA . GLY A 1 117 ? 12.659 -1.891 -9.858 1.00 93.75 117 GLY A CA 1
ATOM 863 C C . GLY A 1 117 ? 13.022 -2.309 -11.286 1.00 93.75 117 GLY A C 1
ATOM 864 O O . GLY A 1 117 ? 13.510 -1.479 -12.049 1.00 93.75 117 GLY A O 1
ATOM 865 N N . LEU A 1 118 ? 12.715 -3.549 -11.676 1.00 92.25 118 LEU A N 1
ATOM 866 C CA . LEU A 1 118 ? 12.871 -4.025 -13.054 1.00 92.25 118 LEU A CA 1
ATOM 867 C C . LEU A 1 118 ? 12.008 -3.203 -14.023 1.00 92.25 118 LEU A C 1
ATOM 869 O O . LEU A 1 118 ? 12.528 -2.656 -14.996 1.00 92.25 118 LEU A O 1
ATOM 873 N N . ALA A 1 119 ? 10.731 -2.994 -13.697 1.00 91.69 119 ALA A N 1
ATOM 874 C CA . ALA A 1 119 ? 9.825 -2.188 -14.512 1.00 91.69 119 ALA A CA 1
ATOM 875 C C . ALA A 1 119 ? 10.329 -0.743 -14.696 1.00 91.69 119 ALA A C 1
ATOM 877 O O . ALA A 1 119 ? 10.132 -0.150 -15.752 1.00 91.69 119 ALA A O 1
ATOM 878 N N . MET A 1 120 ? 11.020 -0.166 -13.703 1.00 93.62 120 MET A N 1
ATOM 879 C CA . MET A 1 120 ? 11.648 1.154 -13.850 1.00 93.62 120 MET A CA 1
ATOM 880 C C . MET A 1 120 ? 12.764 1.159 -14.895 1.00 93.62 120 MET A C 1
ATOM 882 O O . MET A 1 120 ? 12.907 2.154 -15.604 1.00 93.62 120 MET A O 1
ATOM 886 N N . THR A 1 121 ? 13.546 0.080 -14.991 1.00 91.62 121 THR A N 1
ATOM 887 C CA . THR A 1 121 ? 14.624 -0.038 -15.989 1.00 91.62 121 THR A CA 1
ATOM 888 C C . THR A 1 121 ? 14.105 -0.257 -17.406 1.00 91.62 121 THR A C 1
ATOM 890 O O . THR A 1 121 ? 14.769 0.143 -18.357 1.00 91.62 121 THR A O 1
ATOM 893 N N . GLU A 1 122 ? 12.913 -0.836 -17.538 1.00 89.44 122 GLU A N 1
ATOM 894 C CA . GLU A 1 122 ? 12.234 -1.067 -18.817 1.00 89.44 122 GLU A CA 1
ATOM 895 C C . GLU A 1 122 ? 11.353 0.118 -19.246 1.00 89.44 122 GLU A C 1
ATOM 897 O O . GLU A 1 122 ? 10.924 0.194 -20.395 1.00 89.44 122 GLU A O 1
ATOM 902 N N . SER A 1 123 ? 11.071 1.053 -18.332 1.00 89.81 123 SER A N 1
ATOM 903 C CA . SER A 1 123 ? 10.231 2.216 -18.616 1.00 89.81 123 SER A CA 1
ATOM 904 C C . SER A 1 123 ? 10.938 3.262 -19.480 1.00 89.81 123 SER A C 1
ATOM 906 O O . SER A 1 123 ? 12.155 3.435 -19.427 1.00 89.81 123 SER A O 1
ATOM 908 N N . GLU A 1 124 ? 10.155 4.072 -20.195 1.00 87.56 124 GLU A N 1
ATOM 909 C CA . GLU A 1 124 ? 10.673 5.217 -20.958 1.00 87.56 124 GLU A CA 1
ATOM 910 C C . GLU A 1 124 ? 11.095 6.406 -20.065 1.00 87.56 124 GLU A C 1
ATOM 912 O O . GLU A 1 124 ? 11.540 7.452 -20.551 1.00 87.56 124 GLU A O 1
ATOM 917 N N . MET A 1 125 ? 10.946 6.289 -18.741 1.00 87.06 125 MET A N 1
ATOM 918 C CA . MET A 1 125 ? 11.319 7.343 -17.803 1.00 87.06 125 MET A CA 1
ATOM 919 C C . MET A 1 125 ? 12.835 7.377 -17.574 1.00 87.06 125 MET A C 1
ATOM 921 O O . MET A 1 125 ? 13.484 6.338 -17.472 1.00 87.06 125 MET A O 1
ATOM 925 N N . PRO A 1 126 ? 13.427 8.568 -17.361 1.00 90.56 126 PRO A N 1
ATOM 926 C CA . PRO A 1 126 ? 14.781 8.650 -16.834 1.00 90.56 126 PRO A CA 1
ATOM 927 C C . PRO A 1 126 ? 14.885 7.887 -15.508 1.00 90.56 126 PRO A C 1
ATOM 929 O O . PRO A 1 126 ? 14.092 8.128 -14.597 1.00 90.56 126 PRO A O 1
ATOM 932 N N . LEU A 1 127 ? 15.897 7.028 -15.371 1.00 90.25 127 LEU A N 1
ATOM 933 C CA . LEU A 1 127 ? 16.024 6.103 -14.238 1.00 90.25 127 LEU A CA 1
ATOM 934 C C . LEU A 1 127 ? 15.982 6.798 -12.864 1.00 90.25 127 LEU A C 1
ATOM 936 O O . LEU A 1 127 ? 15.349 6.317 -11.930 1.00 90.25 127 LEU A O 1
ATOM 940 N N . TRP A 1 128 ? 16.606 7.974 -12.747 1.00 90.62 128 TRP A N 1
ATOM 941 C CA . TRP A 1 128 ? 16.570 8.782 -11.524 1.00 90.62 128 TRP A CA 1
ATOM 942 C C . TRP A 1 128 ? 15.158 9.295 -11.204 1.00 90.62 128 TRP A C 1
ATOM 944 O O . TRP A 1 128 ? 14.774 9.356 -10.039 1.00 90.62 128 TRP A O 1
ATOM 954 N N . ALA A 1 129 ? 14.375 9.654 -12.227 1.00 90.56 129 ALA A N 1
ATOM 955 C CA . ALA A 1 129 ? 13.007 10.128 -12.063 1.00 90.56 129 ALA A CA 1
ATOM 956 C C . ALA A 1 129 ? 12.094 8.964 -11.677 1.00 90.56 129 ALA A C 1
ATOM 958 O O . ALA A 1 129 ? 11.289 9.118 -10.764 1.00 90.56 129 ALA A O 1
ATOM 959 N N . ALA A 1 130 ? 12.270 7.801 -12.311 1.00 90.88 130 ALA A N 1
ATOM 960 C CA . ALA A 1 130 ? 11.575 6.572 -11.950 1.00 90.88 130 ALA A CA 1
ATOM 961 C C . ALA A 1 130 ? 11.866 6.190 -10.489 1.00 90.88 130 ALA A C 1
ATOM 963 O O . ALA A 1 130 ? 10.934 6.030 -9.706 1.00 90.88 130 ALA A O 1
ATOM 964 N N . TRP A 1 131 ? 13.135 6.181 -10.071 1.00 92.62 131 TRP A N 1
ATOM 965 C CA . TRP A 1 131 ? 13.517 5.887 -8.687 1.00 92.62 131 TRP A CA 1
ATOM 966 C C . TRP A 1 131 ? 12.907 6.857 -7.670 1.00 92.62 131 TRP A C 1
ATOM 968 O O . TRP A 1 131 ? 12.374 6.416 -6.652 1.00 92.62 131 TRP A O 1
ATOM 978 N N . LEU A 1 132 ? 12.916 8.168 -7.953 1.00 92.62 132 LEU A N 1
ATOM 979 C CA . LEU A 1 132 ? 12.338 9.185 -7.065 1.00 92.62 132 LEU A CA 1
ATOM 980 C C . LEU A 1 132 ? 10.852 8.953 -6.774 1.00 92.62 132 LEU A C 1
ATOM 982 O O . LEU A 1 132 ? 10.357 9.412 -5.747 1.00 92.62 132 LEU A O 1
ATOM 986 N N . THR A 1 133 ? 10.136 8.223 -7.630 1.00 90.25 133 THR A N 1
ATOM 987 C CA . THR A 1 133 ? 8.741 7.869 -7.352 1.00 90.25 133 THR A CA 1
ATOM 988 C C . THR A 1 133 ? 8.597 6.949 -6.139 1.00 90.25 133 THR A C 1
ATOM 990 O O . THR A 1 133 ? 7.566 7.012 -5.490 1.00 90.25 133 THR A O 1
ATOM 993 N N . SER A 1 134 ? 9.616 6.166 -5.765 1.00 90.25 134 SER A N 1
ATOM 994 C CA . SER A 1 134 ? 9.555 5.240 -4.621 1.00 90.25 134 SER A CA 1
ATOM 995 C C . SER A 1 134 ? 9.422 5.954 -3.273 1.00 90.25 134 SER A C 1
ATOM 997 O O . SER A 1 134 ? 8.459 5.691 -2.551 1.00 90.25 134 SER A O 1
ATOM 999 N N . PRO A 1 135 ? 10.319 6.893 -2.915 1.00 90.56 135 PRO A N 1
ATOM 1000 C CA . PRO A 1 135 ? 10.183 7.622 -1.661 1.00 90.56 135 PRO A CA 1
ATOM 1001 C C . PRO A 1 135 ? 9.064 8.672 -1.688 1.00 90.56 135 PRO A C 1
ATOM 1003 O O . PRO A 1 135 ? 8.644 9.113 -0.623 1.00 90.56 135 PRO A O 1
ATOM 1006 N N . LEU A 1 136 ? 8.598 9.108 -2.866 1.00 89.31 136 LEU A N 1
ATOM 1007 C CA . LEU A 1 136 ? 7.618 10.197 -2.993 1.00 89.31 136 LEU A CA 1
ATOM 1008 C C . LEU A 1 136 ? 6.173 9.708 -3.134 1.00 89.31 136 LEU A C 1
ATOM 1010 O O . LEU A 1 136 ? 5.260 10.307 -2.569 1.00 89.31 136 LEU A O 1
ATOM 1014 N N . LEU A 1 137 ? 5.968 8.632 -3.889 1.00 86.00 137 LEU A N 1
ATOM 1015 C CA . LEU A 1 137 ? 4.692 7.960 -4.090 1.00 86.00 137 LEU A CA 1
ATOM 1016 C C . LEU A 1 137 ? 4.794 6.591 -3.419 1.00 86.00 137 LEU A C 1
ATOM 1018 O O . LEU A 1 137 ? 4.998 5.570 -4.074 1.00 86.00 137 LEU A O 1
ATOM 1022 N N . PHE A 1 138 ? 4.664 6.586 -2.093 1.00 88.19 138 PHE A N 1
ATOM 1023 C CA . PHE A 1 138 ? 4.747 5.381 -1.272 1.00 88.19 138 PHE A CA 1
ATOM 1024 C C . PHE A 1 138 ? 3.479 4.515 -1.407 1.00 88.19 138 PHE A C 1
ATOM 1026 O O . PHE A 1 138 ? 2.725 4.310 -0.464 1.00 88.19 138 PHE A O 1
ATOM 1033 N N . ALA A 1 139 ? 3.213 4.043 -2.626 1.00 89.38 139 ALA A N 1
ATOM 1034 C CA . ALA A 1 139 ? 2.027 3.286 -3.003 1.00 89.38 139 ALA A CA 1
ATOM 1035 C C . ALA A 1 139 ? 2.358 2.323 -4.154 1.00 89.38 139 ALA A C 1
ATOM 1037 O O . ALA A 1 139 ? 2.142 2.633 -5.327 1.00 89.38 139 ALA A O 1
ATOM 1038 N N . GLY A 1 140 ? 2.869 1.132 -3.823 1.00 90.25 140 GLY A N 1
ATOM 1039 C CA . GLY A 1 140 ? 3.485 0.223 -4.798 1.00 90.25 140 GLY A CA 1
ATOM 1040 C C . GLY A 1 140 ? 2.621 -0.133 -6.017 1.00 90.25 140 GLY A C 1
ATOM 1041 O O . GLY A 1 140 ? 3.123 -0.122 -7.135 1.00 90.25 140 GLY A O 1
ATOM 1042 N N . ALA A 1 141 ? 1.316 -0.388 -5.849 1.00 90.56 141 ALA A N 1
ATOM 1043 C CA . ALA A 1 141 ? 0.422 -0.705 -6.975 1.00 90.56 141 ALA A CA 1
ATOM 1044 C C . ALA A 1 141 ? 0.248 0.470 -7.955 1.00 90.56 141 ALA A C 1
ATOM 1046 O O . ALA A 1 141 ? 0.287 0.290 -9.176 1.00 90.56 141 ALA A O 1
ATOM 1047 N N . ALA A 1 142 ? 0.064 1.679 -7.418 1.00 91.62 142 ALA A N 1
ATOM 1048 C CA . ALA A 1 142 ? -0.058 2.887 -8.223 1.00 91.62 142 ALA A CA 1
ATOM 1049 C C . ALA A 1 142 ? 1.280 3.241 -8.879 1.00 91.62 142 ALA A C 1
ATOM 1051 O O . ALA A 1 142 ? 1.308 3.651 -10.036 1.00 91.62 142 ALA A O 1
ATOM 1052 N N . GLN A 1 143 ? 2.382 3.028 -8.160 1.00 93.50 143 GLN A N 1
ATOM 1053 C CA . GLN A 1 143 ? 3.730 3.264 -8.650 1.00 93.50 143 GLN A CA 1
ATOM 1054 C C . GLN A 1 143 ? 4.090 2.332 -9.810 1.00 93.50 143 GLN A C 1
ATOM 1056 O O . GLN A 1 143 ? 4.530 2.821 -10.847 1.00 93.50 143 GLN A O 1
ATOM 1061 N N . LEU A 1 144 ? 3.837 1.024 -9.676 1.00 92.75 144 LEU A N 1
ATOM 1062 C CA . LEU A 1 144 ? 4.038 0.062 -10.761 1.00 92.75 144 LEU A CA 1
ATOM 1063 C C . LEU A 1 144 ? 3.214 0.462 -11.987 1.00 92.75 144 LEU A C 1
ATOM 1065 O O . LEU A 1 144 ? 3.764 0.596 -13.071 1.00 92.75 144 LEU A O 1
ATOM 1069 N N . THR A 1 145 ? 1.922 0.746 -11.801 1.00 91.88 145 THR A N 1
ATOM 1070 C CA . THR A 1 145 ? 1.045 1.152 -12.911 1.00 91.88 145 THR A CA 1
ATOM 1071 C C . THR A 1 145 ? 1.552 2.413 -13.604 1.00 91.88 145 THR A C 1
ATOM 1073 O O . THR A 1 145 ? 1.607 2.444 -14.829 1.00 91.88 145 THR A O 1
ATOM 1076 N N . MET A 1 146 ? 1.933 3.436 -12.835 1.00 92.38 146 MET A N 1
ATOM 1077 C CA . MET A 1 146 ? 2.472 4.688 -13.363 1.00 92.38 146 MET A CA 1
ATOM 1078 C C . MET A 1 146 ? 3.731 4.452 -14.195 1.00 92.38 146 MET A C 1
ATOM 1080 O O . MET A 1 146 ? 3.827 5.005 -15.284 1.00 92.38 146 MET A O 1
ATOM 1084 N N . VAL A 1 147 ? 4.671 3.647 -13.694 1.00 92.50 147 VAL A N 1
ATOM 1085 C CA . VAL A 1 147 ? 5.929 3.336 -14.385 1.00 92.50 147 VAL A CA 1
ATOM 1086 C C . VAL A 1 147 ? 5.668 2.542 -15.667 1.00 92.50 147 VAL A C 1
ATOM 1088 O O . VAL A 1 147 ? 6.219 2.884 -16.707 1.00 92.50 147 VAL A O 1
ATOM 1091 N N . THR A 1 148 ? 4.784 1.541 -15.630 1.00 90.44 148 THR A N 1
ATOM 1092 C CA . THR A 1 148 ? 4.484 0.683 -16.790 1.00 90.44 148 THR A CA 1
ATOM 1093 C C . THR A 1 148 ? 3.811 1.430 -17.940 1.00 90.44 148 THR A C 1
ATOM 1095 O O . THR A 1 148 ? 4.027 1.086 -19.094 1.00 90.44 148 THR A O 1
ATOM 1098 N N . ILE A 1 149 ? 2.975 2.431 -17.650 1.00 90.31 149 ILE A N 1
ATOM 1099 C CA . ILE A 1 149 ? 2.280 3.205 -18.695 1.00 90.31 149 ILE A CA 1
ATOM 1100 C C . ILE A 1 149 ? 2.994 4.524 -19.029 1.00 90.31 149 ILE A C 1
ATOM 1102 O O . ILE A 1 149 ? 2.508 5.297 -19.863 1.00 90.31 149 ILE A O 1
ATOM 1106 N N . ALA A 1 150 ? 4.114 4.814 -18.360 1.00 88.31 150 ALA A N 1
ATOM 1107 C CA . ALA A 1 150 ? 4.896 6.010 -18.620 1.00 88.31 150 ALA A CA 1
ATOM 1108 C C . ALA A 1 150 ? 5.507 5.943 -20.024 1.00 88.31 150 ALA A C 1
ATOM 1110 O O . ALA A 1 150 ? 6.135 4.956 -20.388 1.00 88.31 150 ALA A O 1
ATOM 1111 N N . GLY A 1 151 ? 5.316 7.006 -20.807 1.00 82.94 151 GLY A N 1
ATOM 1112 C CA . GLY A 1 151 ? 5.765 7.078 -22.202 1.00 82.94 151 GLY A CA 1
ATOM 1113 C C . GLY A 1 151 ? 4.675 6.716 -23.211 1.00 82.94 151 GLY A C 1
ATOM 1114 O O . GLY A 1 151 ? 4.490 7.427 -24.196 1.00 82.94 151 GLY A O 1
ATOM 1115 N N . THR A 1 152 ? 3.847 5.713 -22.905 1.00 86.81 152 THR A N 1
ATOM 1116 C CA . THR A 1 152 ? 2.767 5.269 -23.805 1.00 86.81 152 THR A CA 1
ATOM 1117 C C . THR A 1 152 ? 1.422 5.953 -23.558 1.00 86.81 152 THR A C 1
ATOM 1119 O O . THR A 1 152 ? 0.594 6.047 -24.462 1.00 86.81 152 THR A O 1
ATOM 1122 N N . ALA A 1 153 ? 1.162 6.398 -22.325 1.00 88.19 153 ALA A N 1
ATOM 1123 C CA . ALA A 1 153 ? -0.110 6.998 -21.931 1.00 88.19 153 ALA A CA 1
ATOM 1124 C C . ALA A 1 153 ? -0.024 8.526 -21.809 1.00 88.19 153 ALA A C 1
ATOM 1126 O O . ALA A 1 153 ? 1.032 9.106 -21.550 1.00 88.19 153 ALA A O 1
ATOM 1127 N N . SER A 1 154 ? -1.172 9.196 -21.950 1.00 90.38 154 SER A N 1
ATOM 1128 C CA . SER A 1 154 ? -1.258 10.632 -21.681 1.00 90.38 154 SER A CA 1
ATOM 1129 C C . SER A 1 154 ? -0.998 10.927 -20.199 1.00 90.38 154 SER A C 1
ATOM 1131 O O . SER A 1 154 ? -1.285 10.111 -19.321 1.00 90.38 154 SER A O 1
ATOM 1133 N N . LEU A 1 155 ? -0.513 12.135 -19.899 1.00 88.38 155 LEU A N 1
ATOM 1134 C CA . LEU A 1 155 ? -0.323 12.587 -18.516 1.00 88.38 155 LEU A CA 1
ATOM 1135 C C . LEU A 1 155 ? -1.615 12.464 -17.690 1.00 88.38 155 LEU A C 1
ATOM 1137 O O . LEU A 1 155 ? -1.569 12.085 -16.523 1.00 88.38 155 LEU A O 1
ATOM 1141 N N . TRP A 1 156 ? -2.763 12.754 -18.303 1.00 90.25 156 TRP A N 1
ATOM 1142 C CA . TRP A 1 156 ? -4.065 12.622 -17.655 1.00 90.25 156 TRP A CA 1
ATOM 1143 C C . TRP A 1 156 ? -4.405 11.174 -17.328 1.00 90.25 156 TRP A C 1
ATOM 1145 O O . TRP A 1 156 ? -4.834 10.917 -16.212 1.00 90.25 156 TRP A O 1
ATOM 1155 N N . ALA A 1 157 ? -4.145 10.231 -18.235 1.00 88.50 157 ALA A N 1
ATOM 1156 C CA . ALA A 1 157 ? -4.373 8.812 -17.974 1.00 88.50 157 ALA A CA 1
ATOM 1157 C C . ALA A 1 157 ? -3.500 8.295 -16.817 1.00 88.50 157 ALA A C 1
ATOM 1159 O O . ALA A 1 157 ? -3.975 7.550 -15.962 1.00 88.50 157 ALA A O 1
ATOM 1160 N N . ILE A 1 158 ? -2.244 8.752 -16.734 1.00 90.38 158 ILE A N 1
ATOM 1161 C CA . ILE A 1 158 ? -1.350 8.439 -15.610 1.00 90.38 158 ILE A CA 1
ATOM 1162 C C . ILE A 1 158 ? -1.919 8.971 -14.293 1.00 90.38 158 ILE A C 1
ATOM 1164 O O . ILE A 1 158 ? -2.032 8.222 -13.323 1.00 90.38 158 ILE A O 1
ATOM 1168 N N . ILE A 1 159 ? -2.290 10.254 -14.258 1.00 90.75 159 ILE A N 1
ATOM 1169 C CA . ILE A 1 159 ? -2.860 10.886 -13.063 1.00 90.75 159 ILE A CA 1
ATOM 1170 C C . ILE A 1 159 ? -4.141 10.157 -12.648 1.00 90.75 159 ILE A C 1
ATOM 1172 O O . ILE A 1 159 ? -4.268 9.779 -11.485 1.00 90.75 159 ILE A O 1
ATOM 1176 N N . SER A 1 160 ? -5.053 9.906 -13.586 1.00 89.31 160 SER A N 1
ATOM 1177 C CA . SER A 1 160 ? -6.306 9.199 -13.331 1.00 89.31 160 SER A CA 1
ATOM 1178 C C . SER A 1 160 ? -6.059 7.797 -12.784 1.00 89.31 160 SER A C 1
ATOM 1180 O O . SER A 1 160 ? -6.604 7.468 -11.735 1.00 89.31 160 SER A O 1
AT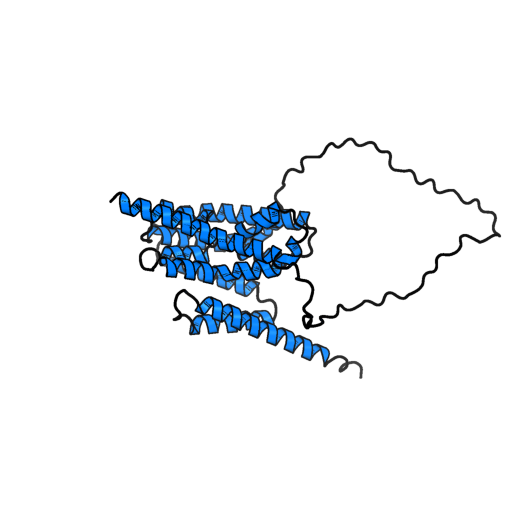OM 1182 N N . ALA A 1 161 ? -5.181 7.002 -13.401 1.00 89.81 161 ALA A N 1
ATOM 1183 C CA . ALA A 1 161 ? -4.862 5.660 -12.915 1.00 89.81 161 ALA A CA 1
ATOM 1184 C C . ALA A 1 161 ? -4.276 5.685 -11.493 1.00 89.81 161 ALA A C 1
ATOM 1186 O O . ALA A 1 161 ? -4.688 4.901 -10.636 1.00 89.81 161 ALA A O 1
ATOM 1187 N N . VAL A 1 162 ? -3.357 6.614 -11.209 1.00 91.06 162 VAL A N 1
ATOM 1188 C CA . VAL A 1 162 ? -2.767 6.778 -9.871 1.00 91.06 162 VAL A CA 1
ATOM 1189 C C . VAL A 1 162 ? -3.828 7.174 -8.843 1.00 91.06 162 VAL A C 1
ATOM 1191 O O . VAL A 1 162 ? -3.841 6.611 -7.747 1.00 91.06 162 VAL A O 1
ATOM 1194 N N . LEU A 1 163 ? -4.724 8.107 -9.174 1.00 90.44 163 LEU A N 1
ATOM 1195 C CA . LEU A 1 163 ? -5.812 8.536 -8.290 1.00 90.44 163 LEU A CA 1
ATOM 1196 C C . LEU A 1 163 ? -6.820 7.409 -8.043 1.00 90.44 163 LEU A C 1
ATOM 1198 O O . LEU A 1 163 ? -7.190 7.155 -6.898 1.00 90.44 163 LEU A O 1
ATOM 1202 N N . VAL A 1 164 ? -7.226 6.705 -9.099 1.00 89.44 164 VAL A N 1
ATOM 1203 C CA . VAL A 1 164 ? -8.181 5.593 -9.035 1.00 89.44 164 VAL A CA 1
ATOM 1204 C C . VAL A 1 164 ? -7.634 4.468 -8.165 1.00 89.44 164 VAL A C 1
ATOM 1206 O O . VAL A 1 164 ? -8.322 4.026 -7.246 1.00 89.44 164 VAL A O 1
ATOM 1209 N N . ILE A 1 165 ? -6.384 4.052 -8.377 1.00 89.25 165 ILE A N 1
ATOM 1210 C CA . ILE A 1 165 ? -5.760 2.997 -7.566 1.00 89.25 165 ILE A CA 1
ATOM 1211 C C . ILE A 1 165 ? -5.609 3.448 -6.107 1.00 89.25 165 ILE A C 1
ATOM 1213 O O . ILE A 1 165 ? -5.858 2.664 -5.189 1.00 89.25 165 ILE A O 1
ATOM 1217 N N . ASN A 1 166 ? -5.239 4.711 -5.871 1.00 91.12 166 ASN A N 1
ATOM 1218 C CA . ASN A 1 166 ? -5.053 5.228 -4.515 1.00 91.12 166 ASN A CA 1
ATOM 1219 C C . ASN A 1 166 ? -6.343 5.622 -3.798 1.00 91.12 166 ASN A C 1
ATOM 1221 O O . ASN A 1 166 ? -6.283 5.852 -2.592 1.00 91.12 166 ASN A O 1
ATOM 1225 N N . SER A 1 167 ? -7.497 5.632 -4.465 1.00 88.44 167 SER A N 1
ATOM 1226 C CA . SER A 1 167 ? -8.797 5.890 -3.826 1.00 88.44 167 SER A CA 1
ATOM 1227 C C . SER A 1 167 ? -9.046 4.993 -2.603 1.00 88.44 167 SER A C 1
ATOM 1229 O O . SER A 1 167 ? -9.648 5.430 -1.625 1.00 88.44 167 SER A O 1
ATOM 1231 N N . ARG A 1 168 ? -8.474 3.781 -2.579 1.00 86.19 168 ARG A N 1
ATOM 1232 C CA . ARG A 1 168 ? -8.493 2.891 -1.407 1.00 86.19 168 ARG A CA 1
ATOM 1233 C C . ARG A 1 168 ? -7.885 3.515 -0.144 1.00 86.19 168 ARG A C 1
ATOM 1235 O O . ARG A 1 168 ? -8.381 3.264 0.946 1.00 86.19 168 ARG A O 1
ATOM 1242 N N . HIS A 1 169 ? -6.876 4.379 -0.268 1.00 88.69 169 HIS A N 1
ATOM 1243 C CA . HIS A 1 169 ? -6.302 5.088 0.879 1.00 88.69 169 HIS A CA 1
ATOM 1244 C C . HIS A 1 169 ? -7.303 6.077 1.478 1.00 88.69 169 HIS A C 1
ATOM 1246 O O . HIS A 1 169 ? -7.305 6.264 2.688 1.00 88.69 169 HIS A O 1
ATOM 1252 N N . VAL A 1 170 ? -8.209 6.647 0.673 1.00 88.56 170 VAL A N 1
ATOM 1253 C CA . VAL A 1 170 ? -9.316 7.470 1.188 1.00 88.56 170 VAL A CA 1
ATOM 1254 C C . VAL A 1 170 ? -10.243 6.618 2.054 1.00 88.56 170 VAL A C 1
ATOM 1256 O O . VAL A 1 170 ? -10.615 7.030 3.151 1.00 88.56 170 VAL A O 1
ATOM 1259 N N . MET A 1 171 ? -10.559 5.398 1.608 1.00 86.44 171 MET A N 1
ATOM 1260 C CA . MET A 1 171 ? -11.367 4.455 2.389 1.00 86.44 171 MET A CA 1
ATOM 1261 C C . MET A 1 171 ? -10.661 4.038 3.687 1.00 86.44 171 MET A C 1
ATOM 1263 O O . MET A 1 171 ? -11.288 4.014 4.745 1.00 86.44 171 MET A O 1
ATOM 1267 N N . TYR A 1 172 ? -9.354 3.763 3.633 1.00 89.56 172 TYR A N 1
ATOM 1268 C CA . TYR A 1 172 ? -8.551 3.437 4.817 1.00 89.56 172 TYR A CA 1
ATOM 1269 C C . TYR A 1 172 ? -8.513 4.593 5.818 1.00 89.56 172 TYR A C 1
ATOM 1271 O O . TYR A 1 172 ? -8.704 4.387 7.016 1.00 89.56 172 TYR A O 1
ATOM 1279 N N . SER A 1 173 ? -8.319 5.818 5.328 1.00 88.94 173 SER A N 1
ATOM 1280 C CA . SER A 1 173 ? -8.347 7.029 6.144 1.00 88.94 173 SER A CA 1
ATOM 1281 C C . SER A 1 173 ? -9.707 7.244 6.798 1.00 88.94 173 SER A C 1
ATOM 1283 O O . SER A 1 173 ? -9.755 7.592 7.975 1.00 88.94 173 SER A O 1
ATOM 1285 N N . ALA A 1 174 ? -10.807 6.995 6.083 1.00 89.31 174 ALA A N 1
ATOM 1286 C CA . ALA A 1 174 ? -12.149 7.066 6.655 1.00 89.31 174 ALA A CA 1
ATOM 1287 C C . ALA A 1 174 ? -12.345 6.031 7.777 1.00 89.31 174 ALA A C 1
ATOM 1289 O O . ALA A 1 174 ? -12.861 6.372 8.841 1.00 89.31 174 ALA A O 1
ATOM 1290 N N . ALA A 1 175 ? -11.873 4.796 7.576 1.00 87.25 175 ALA A N 1
ATOM 1291 C CA . ALA A 1 175 ? -11.962 3.731 8.574 1.00 87.25 175 ALA A CA 1
ATOM 1292 C C . ALA A 1 175 ? -11.108 4.009 9.827 1.00 87.25 175 ALA A C 1
ATOM 1294 O O . ALA A 1 175 ? -11.551 3.746 10.943 1.00 87.25 175 ALA A O 1
ATOM 1295 N N . LEU A 1 176 ? -9.915 4.591 9.666 1.00 91.25 176 LEU A N 1
ATOM 1296 C CA . LEU A 1 176 ? -9.018 4.924 10.779 1.00 91.25 176 LEU A CA 1
ATOM 1297 C C . LEU A 1 176 ? -9.290 6.300 11.408 1.00 91.25 176 LEU A C 1
ATOM 1299 O O . LEU A 1 176 ? -8.737 6.604 12.469 1.00 91.25 176 LEU A O 1
ATOM 1303 N N . ALA A 1 177 ? -10.146 7.132 10.808 1.00 91.38 177 ALA A N 1
ATOM 1304 C CA . ALA A 1 177 ? -10.423 8.489 11.280 1.00 91.38 177 ALA A CA 1
ATOM 1305 C C . ALA A 1 177 ? -10.738 8.579 12.791 1.00 91.38 177 ALA A C 1
ATOM 1307 O O . ALA A 1 177 ? -10.178 9.472 13.437 1.00 91.38 177 ALA A O 1
ATOM 1308 N N . PRO A 1 178 ? -11.543 7.679 13.405 1.00 90.31 178 PRO A N 1
ATOM 1309 C CA . PRO A 1 178 ? -11.814 7.715 14.846 1.00 90.31 178 PRO A CA 1
ATOM 1310 C C . PRO A 1 178 ? -10.551 7.587 15.713 1.00 90.31 178 PRO A C 1
ATOM 1312 O O . PRO A 1 178 ? -10.370 8.372 16.648 1.00 90.31 178 PRO A O 1
ATOM 1315 N N . SER A 1 179 ? -9.635 6.679 15.363 1.00 91.00 179 SER A N 1
ATOM 1316 C CA . SER A 1 179 ? -8.371 6.458 16.087 1.00 91.00 179 SER A CA 1
ATOM 1317 C C . SER A 1 179 ? -7.395 7.633 15.956 1.00 91.00 179 SER A C 1
ATOM 1319 O O . SER A 1 179 ? -6.526 7.831 16.810 1.00 91.00 179 SER A O 1
ATOM 1321 N N . PHE A 1 180 ? -7.560 8.467 14.924 1.00 91.69 180 PHE A N 1
ATOM 1322 C CA . PHE A 1 180 ? -6.750 9.666 14.699 1.00 91.69 180 PHE A CA 1
ATOM 1323 C C . PHE A 1 180 ? -7.303 10.945 15.344 1.00 91.69 180 PHE A C 1
ATOM 1325 O O . PHE A 1 180 ? -6.564 11.929 15.439 1.00 91.69 180 PHE A O 1
ATOM 1332 N N . ARG A 1 181 ? -8.546 10.948 15.856 1.00 89.12 181 ARG A N 1
ATOM 1333 C CA . ARG A 1 181 ? -9.150 12.131 16.513 1.00 89.12 181 ARG A CA 1
ATOM 1334 C C . ARG A 1 181 ? -8.346 12.617 17.719 1.00 89.12 181 ARG A C 1
ATOM 1336 O O . ARG A 1 181 ? -8.191 13.816 17.912 1.00 89.12 181 ARG A O 1
ATOM 1343 N N . HIS A 1 182 ? -7.786 11.683 18.484 1.00 87.81 182 HIS A N 1
ATOM 1344 C CA . HIS A 1 182 ? -7.027 11.957 19.709 1.00 87.81 182 HIS A CA 1
ATOM 1345 C C . HIS A 1 182 ? -5.508 12.055 19.472 1.00 87.81 182 HIS A C 1
ATOM 1347 O O . HIS A 1 182 ? -4.721 12.054 20.421 1.00 87.81 182 HIS A O 1
ATOM 1353 N N . GLN A 1 183 ? -5.070 12.105 18.208 1.00 93.50 183 GLN A N 1
ATOM 1354 C CA . GLN A 1 183 ? -3.656 12.200 17.849 1.00 93.50 183 GLN A CA 1
ATOM 1355 C C . GLN A 1 183 ? -3.205 13.657 17.691 1.00 93.50 183 GLN A C 1
ATOM 1357 O O . GLN A 1 183 ? -3.989 14.517 17.284 1.00 93.50 183 GLN A O 1
ATOM 1362 N N . PRO A 1 184 ? -1.920 13.959 17.959 1.00 93.31 184 PRO A N 1
ATOM 1363 C CA . PRO A 1 184 ? -1.391 15.302 17.781 1.00 93.31 184 PRO A CA 1
ATOM 1364 C C . PRO A 1 184 ? -1.434 15.729 16.299 1.00 93.31 184 PRO A C 1
ATOM 1366 O O . PRO A 1 184 ? -1.302 14.880 15.412 1.00 93.31 184 PRO A O 1
ATOM 1369 N N . PRO A 1 185 ? -1.542 17.039 15.995 1.00 91.56 185 PRO A N 1
ATOM 1370 C CA . PRO A 1 185 ? -1.735 17.527 14.625 1.00 91.56 185 PRO A CA 1
ATOM 1371 C C . PRO A 1 185 ? -0.653 17.090 13.632 1.00 91.56 185 PRO A C 1
ATOM 1373 O O . PRO A 1 185 ? -0.949 16.817 12.474 1.00 91.56 185 PRO A O 1
ATOM 1376 N N . TRP A 1 186 ? 0.603 16.984 14.075 1.00 92.00 186 TRP A N 1
ATOM 1377 C CA . TRP A 1 186 ? 1.698 16.516 13.221 1.00 92.00 186 TRP A CA 1
ATOM 1378 C C . TRP A 1 186 ? 1.498 15.063 12.774 1.00 92.00 186 TRP A C 1
ATOM 1380 O O . TRP A 1 186 ? 1.800 14.731 11.633 1.00 92.00 186 TRP A O 1
ATOM 1390 N N . MET A 1 187 ? 0.945 14.213 13.646 1.00 91.12 187 MET A N 1
ATOM 1391 C CA . MET A 1 187 ? 0.684 12.806 13.344 1.00 91.12 187 MET A CA 1
ATOM 1392 C C . MET A 1 187 ? -0.461 12.694 12.343 1.00 91.12 187 MET A C 1
ATOM 1394 O O . MET A 1 187 ? -0.368 11.916 11.404 1.00 91.12 187 MET A O 1
ATOM 1398 N N . ARG A 1 188 ? -1.501 13.523 12.489 1.00 89.81 188 ARG A N 1
ATOM 1399 C CA . ARG A 1 188 ? -2.620 13.584 11.535 1.00 89.81 188 ARG A CA 1
ATOM 1400 C C . ARG A 1 188 ? -2.170 13.981 10.122 1.00 89.81 188 ARG A C 1
ATOM 1402 O O . ARG A 1 188 ? -2.741 13.489 9.161 1.00 89.81 188 ARG A O 1
ATOM 1409 N N . ARG A 1 189 ? -1.127 14.813 9.995 1.00 87.88 189 ARG A N 1
ATOM 1410 C CA . ARG A 1 189 ? -0.542 15.197 8.694 1.00 87.88 189 ARG A CA 1
ATOM 1411 C C . ARG A 1 189 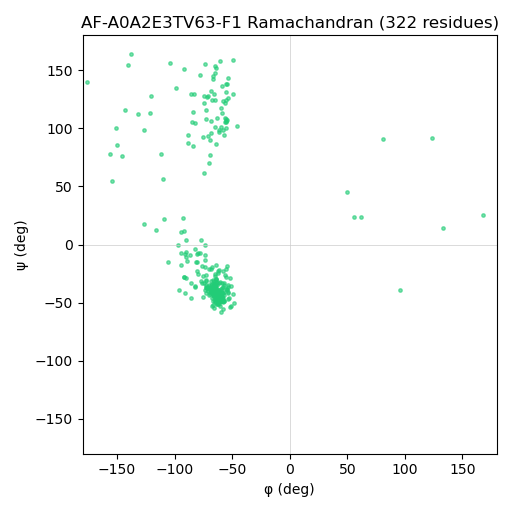? 0.444 14.167 8.140 1.00 87.88 189 ARG A C 1
ATOM 1413 O O . ARG A 1 189 ? 0.510 13.984 6.932 1.00 87.88 189 ARG A O 1
ATOM 1420 N N . LEU A 1 190 ? 1.229 13.520 9.004 1.00 89.12 190 LEU A N 1
ATOM 1421 C CA . LEU A 1 190 ? 2.270 12.573 8.589 1.00 89.12 190 LEU A CA 1
ATOM 1422 C C . LEU A 1 190 ? 1.721 11.169 8.307 1.00 89.12 190 LEU A C 1
ATOM 1424 O O . LEU A 1 190 ? 2.208 10.483 7.415 1.00 89.12 190 LEU A O 1
ATOM 1428 N N . ALA A 1 191 ? 0.726 10.721 9.069 1.00 88.94 191 ALA A N 1
ATOM 1429 C CA . ALA A 1 191 ? 0.240 9.349 8.999 1.00 88.94 191 ALA A CA 1
ATOM 1430 C C . ALA A 1 191 ? -0.304 8.919 7.628 1.00 88.94 191 ALA A C 1
ATOM 1432 O O . ALA A 1 191 ? -0.008 7.784 7.247 1.00 88.94 191 ALA A O 1
ATOM 1433 N N . PRO A 1 192 ? -1.018 9.774 6.863 1.00 88.00 192 PRO A N 1
ATOM 1434 C CA . PRO A 1 192 ? -1.452 9.421 5.514 1.00 88.00 192 PRO A CA 1
ATOM 1435 C C . PRO A 1 192 ? -0.283 9.137 4.565 1.00 88.00 192 PRO A C 1
ATOM 1437 O O . PRO A 1 192 ? -0.399 8.272 3.709 1.00 88.00 192 PRO A O 1
ATOM 1440 N N . PHE A 1 193 ? 0.859 9.817 4.733 1.00 88.12 193 PHE A N 1
ATOM 1441 C CA . PHE A 1 193 ? 2.026 9.631 3.865 1.00 88.12 193 PHE A CA 1
ATOM 1442 C C . PHE A 1 193 ? 2.678 8.252 4.028 1.00 88.12 193 PHE A C 1
ATOM 1444 O O . PHE A 1 193 ? 3.109 7.661 3.046 1.00 88.12 193 PHE A O 1
ATOM 1451 N N . VAL A 1 194 ? 2.747 7.729 5.256 1.00 90.81 194 VAL A N 1
ATOM 1452 C CA . VAL A 1 194 ? 3.334 6.401 5.530 1.00 90.81 194 VAL A CA 1
ATOM 1453 C C . VAL A 1 194 ? 2.303 5.266 5.465 1.00 90.81 194 VAL A C 1
ATOM 1455 O O . VAL A 1 194 ? 2.633 4.124 5.781 1.00 90.81 194 VAL A O 1
ATOM 1458 N N . MET A 1 195 ? 1.053 5.575 5.105 1.00 91.69 195 MET A N 1
ATOM 1459 C CA . MET A 1 195 ? -0.021 4.592 4.991 1.00 91.69 195 MET A CA 1
ATOM 1460 C C . MET A 1 195 ? 0.216 3.693 3.779 1.00 91.69 195 MET A C 1
ATOM 1462 O O . MET A 1 195 ? 0.357 4.175 2.663 1.00 91.69 195 MET A O 1
ATOM 1466 N N . VAL A 1 196 ? 0.181 2.383 4.009 1.00 93.00 196 VAL A N 1
ATOM 1467 C CA . VAL A 1 196 ? 0.193 1.342 2.973 1.00 93.00 196 VAL A CA 1
ATOM 1468 C C . VAL A 1 196 ? -0.811 0.256 3.340 1.00 93.00 196 VAL A C 1
ATOM 1470 O O . VAL A 1 196 ? -1.229 0.168 4.497 1.00 93.00 196 VAL A O 1
ATOM 1473 N N . ASP A 1 197 ? -1.182 -0.595 2.381 1.00 91.62 197 ASP A N 1
ATOM 1474 C CA . ASP A 1 197 ? -2.200 -1.642 2.576 1.00 91.62 197 ASP A CA 1
ATOM 1475 C C . ASP A 1 197 ? -1.884 -2.542 3.782 1.00 91.62 197 ASP A C 1
ATOM 1477 O O . ASP A 1 197 ? -2.756 -2.879 4.581 1.00 91.62 197 ASP A O 1
ATOM 1481 N N . GLN A 1 198 ? -0.606 -2.883 3.940 1.00 92.31 198 GLN A N 1
ATOM 1482 C CA . GLN A 1 198 ? -0.090 -3.721 5.015 1.00 92.31 198 GLN A CA 1
ATOM 1483 C C . GLN A 1 198 ? -0.235 -3.039 6.378 1.00 92.31 198 GLN A C 1
ATOM 1485 O O . GLN A 1 198 ? -0.664 -3.677 7.335 1.00 92.31 198 GLN A O 1
ATOM 1490 N N . LEU A 1 199 ? 0.078 -1.740 6.455 1.00 95.00 199 LEU A N 1
ATOM 1491 C CA . LEU A 1 199 ? -0.061 -0.955 7.679 1.00 95.00 199 LEU A CA 1
ATOM 1492 C C . LEU A 1 199 ? -1.534 -0.801 8.054 1.00 95.00 199 LEU A C 1
ATOM 1494 O O . LEU A 1 199 ? -1.882 -0.982 9.216 1.00 95.00 199 LEU A O 1
ATOM 1498 N N . PHE A 1 200 ? -2.405 -0.518 7.084 1.00 92.94 200 PHE A N 1
ATOM 1499 C CA . PHE A 1 200 ? -3.844 -0.438 7.318 1.00 92.94 200 PHE A CA 1
ATOM 1500 C C . PHE A 1 200 ? -4.394 -1.743 7.912 1.00 92.94 200 PHE A C 1
ATOM 1502 O O . PHE A 1 200 ? -5.084 -1.705 8.933 1.00 92.94 200 PHE A O 1
ATOM 1509 N N . ALA A 1 201 ? -4.041 -2.889 7.318 1.00 89.81 201 ALA A N 1
ATOM 1510 C CA . ALA A 1 201 ? -4.540 -4.197 7.740 1.00 89.81 201 ALA A CA 1
ATOM 1511 C C . ALA A 1 201 ? -4.241 -4.501 9.216 1.00 89.81 201 ALA A C 1
ATOM 1513 O O . ALA A 1 201 ? -5.110 -5.006 9.925 1.00 89.81 201 ALA A O 1
ATOM 1514 N N . VAL A 1 202 ? -3.040 -4.162 9.694 1.00 92.12 202 VAL A N 1
ATOM 1515 C CA . VAL A 1 202 ? -2.659 -4.392 11.095 1.00 92.12 202 VAL A CA 1
ATOM 1516 C C . VAL A 1 202 ? -3.093 -3.257 12.024 1.00 92.12 202 VAL A C 1
ATOM 1518 O O . VAL A 1 202 ? -3.466 -3.513 13.165 1.00 92.12 202 VAL A O 1
ATOM 1521 N N . ALA A 1 203 ? -3.118 -2.008 11.551 1.00 94.00 203 ALA A N 1
ATOM 1522 C CA . ALA A 1 203 ? -3.544 -0.860 12.353 1.00 94.00 203 ALA A CA 1
ATOM 1523 C C . ALA A 1 203 ? -5.034 -0.933 12.716 1.00 94.00 203 ALA A C 1
ATOM 1525 O O . ALA A 1 203 ? -5.405 -0.547 13.824 1.00 94.00 203 ALA A O 1
ATOM 1526 N N . MET A 1 204 ? -5.874 -1.474 11.826 1.00 91.94 204 MET A N 1
ATOM 1527 C CA . MET A 1 204 ? -7.299 -1.700 12.096 1.00 91.94 204 MET A CA 1
ATOM 1528 C C . MET A 1 204 ? -7.554 -2.672 13.255 1.00 91.94 204 MET A C 1
ATOM 1530 O O . MET A 1 204 ? -8.596 -2.590 13.891 1.00 91.94 204 MET A O 1
ATOM 1534 N N . LEU A 1 205 ? -6.607 -3.563 13.563 1.00 91.44 205 LEU A N 1
ATOM 1535 C CA . LEU A 1 205 ? -6.708 -4.491 14.697 1.00 91.44 205 LEU A CA 1
ATOM 1536 C C . LEU A 1 205 ? -6.306 -3.849 16.031 1.00 91.44 205 LEU A C 1
ATOM 1538 O O . LEU A 1 205 ? -6.364 -4.496 17.073 1.00 91.44 205 LEU A O 1
ATOM 1542 N N . ARG A 1 206 ? -5.853 -2.592 15.999 1.00 92.81 206 ARG A N 1
ATOM 1543 C CA . ARG A 1 206 ? -5.291 -1.871 17.146 1.00 92.81 206 ARG A CA 1
ATOM 1544 C C . ARG A 1 206 ? -5.984 -0.535 17.384 1.00 92.81 206 ARG A C 1
ATOM 1546 O O . ARG A 1 206 ? -5.436 0.328 18.063 1.00 92.81 206 ARG A O 1
ATOM 1553 N N . THR A 1 207 ? -7.173 -0.332 16.818 1.00 92.44 207 THR A N 1
ATOM 1554 C CA . THR A 1 207 ? -7.922 0.930 16.936 1.00 92.44 207 THR A CA 1
ATOM 1555 C C . THR A 1 207 ? -8.296 1.277 18.374 1.00 92.44 207 THR A C 1
ATOM 1557 O O . THR A 1 207 ? -8.492 2.458 18.662 1.00 92.44 207 THR A O 1
ATOM 1560 N N . ASP A 1 208 ? -8.334 0.270 19.251 1.00 93.00 208 ASP A N 1
ATOM 1561 C CA . ASP A 1 208 ? -8.648 0.384 20.679 1.00 93.00 208 ASP A CA 1
ATOM 1562 C C . ASP A 1 208 ? -7.406 0.631 21.558 1.00 93.00 208 ASP A C 1
ATOM 1564 O O . ASP A 1 208 ? -7.531 0.885 22.759 1.00 93.00 208 ASP A O 1
ATOM 1568 N N . ASP A 1 209 ? -6.197 0.589 20.982 1.00 93.25 209 ASP A N 1
ATOM 1569 C CA . ASP A 1 209 ? -4.967 0.869 21.721 1.00 93.25 209 ASP A CA 1
ATOM 1570 C C . ASP A 1 209 ? -4.936 2.337 22.199 1.00 93.25 209 ASP A C 1
ATOM 1572 O O . ASP A 1 209 ? -5.377 3.251 21.490 1.00 93.25 209 ASP A O 1
ATOM 1576 N N . PRO A 1 210 ? -4.313 2.628 23.361 1.00 94.81 210 PRO A N 1
ATOM 1577 C CA . PRO A 1 210 ? -4.126 4.000 23.818 1.00 94.81 210 PRO A CA 1
ATOM 1578 C C . PRO A 1 210 ? -3.434 4.868 22.749 1.00 94.81 210 PRO A C 1
ATOM 1580 O O . PRO A 1 210 ? -2.473 4.401 22.125 1.00 94.81 210 PRO A O 1
ATOM 1583 N N . PRO A 1 211 ? -3.794 6.160 22.583 1.00 93.50 211 PRO A N 1
ATOM 1584 C CA . PRO A 1 211 ? -3.306 6.982 21.469 1.00 93.50 211 PRO A CA 1
ATOM 1585 C C . PRO A 1 211 ? -1.778 7.032 21.326 1.00 93.50 211 PRO A C 1
ATOM 1587 O O . PRO A 1 211 ? -1.244 7.045 20.217 1.00 93.50 211 PRO A O 1
ATOM 1590 N N . ALA A 1 212 ? -1.044 7.041 22.441 1.00 92.50 212 ALA A N 1
ATOM 1591 C CA . ALA A 1 212 ? 0.417 7.029 22.425 1.00 92.50 212 ALA A CA 1
ATOM 1592 C C . ALA A 1 212 ? 0.997 5.681 21.952 1.00 92.50 212 ALA A C 1
ATOM 1594 O O . ALA A 1 212 ? 2.007 5.684 21.246 1.00 92.50 212 ALA A O 1
ATOM 1595 N N . SER A 1 213 ? 0.357 4.564 22.320 1.00 94.00 213 SER A N 1
ATOM 1596 C CA . SER A 1 213 ? 0.730 3.209 21.896 1.00 94.00 213 SER A CA 1
ATOM 1597 C C . SER A 1 213 ? 0.479 3.034 20.403 1.00 94.00 213 SER A C 1
ATOM 1599 O O . SER A 1 213 ? 1.419 2.780 19.652 1.00 94.00 213 SER A O 1
ATOM 1601 N N . PHE A 1 214 ? -0.746 3.334 19.951 1.00 95.19 214 PHE A N 1
ATOM 1602 C CA . PHE A 1 214 ? -1.121 3.301 18.537 1.00 95.19 214 PHE A CA 1
ATOM 1603 C C . PHE A 1 214 ? -0.161 4.125 17.672 1.00 95.19 214 PHE A C 1
ATOM 1605 O O . PHE A 1 214 ? 0.345 3.653 16.657 1.00 95.19 214 PHE A O 1
ATOM 1612 N N . ARG A 1 215 ? 0.169 5.351 18.102 1.00 94.69 215 ARG A N 1
ATOM 1613 C CA . ARG A 1 215 ? 1.097 6.224 17.370 1.00 94.69 215 ARG A CA 1
ATOM 1614 C C . ARG A 1 215 ? 2.493 5.623 17.240 1.00 94.69 215 ARG A C 1
ATOM 1616 O O . ARG A 1 215 ? 3.100 5.714 16.174 1.00 94.69 215 ARG A O 1
ATOM 1623 N N . ARG A 1 216 ? 3.021 5.048 18.322 1.00 94.69 216 ARG A N 1
ATOM 1624 C CA . ARG A 1 216 ? 4.346 4.420 18.331 1.00 94.69 216 ARG A CA 1
ATOM 1625 C C . ARG A 1 216 ? 4.370 3.192 17.424 1.00 94.69 216 ARG A C 1
ATOM 1627 O O . ARG A 1 216 ? 5.305 3.061 16.635 1.00 94.69 216 ARG A O 1
ATOM 1634 N N . TYR A 1 217 ? 3.338 2.358 17.505 1.00 96.06 217 TYR A N 1
ATOM 1635 C CA . TYR A 1 217 ? 3.155 1.195 16.647 1.00 96.06 217 TYR A CA 1
ATOM 1636 C C . TYR A 1 217 ? 3.115 1.599 15.168 1.00 96.06 217 TYR A C 1
ATOM 1638 O O . TYR A 1 217 ? 3.959 1.170 14.381 1.00 96.06 217 TYR A O 1
ATOM 1646 N N . TYR A 1 218 ? 2.209 2.515 14.819 1.00 96.06 218 TYR A N 1
ATOM 1647 C CA . TYR A 1 218 ? 1.961 2.960 13.450 1.00 96.06 218 TYR A CA 1
ATOM 1648 C C . TYR A 1 218 ? 3.218 3.545 12.793 1.00 96.06 218 TYR A C 1
ATOM 1650 O O . TYR A 1 218 ? 3.565 3.188 11.669 1.00 96.06 218 TYR A O 1
ATOM 1658 N N . LEU A 1 219 ? 3.948 4.410 13.508 1.00 95.50 219 LEU A N 1
ATOM 1659 C CA . LEU A 1 219 ? 5.185 5.000 12.988 1.00 95.50 219 LEU A CA 1
ATOM 1660 C C . LEU A 1 219 ? 6.332 3.996 12.918 1.00 95.50 219 LEU A C 1
ATOM 1662 O O . LEU A 1 219 ? 7.107 4.048 11.968 1.00 95.50 219 LEU A O 1
ATOM 1666 N N . THR A 1 220 ? 6.453 3.088 13.892 1.00 96.56 220 THR A N 1
ATOM 1667 C CA . THR A 1 220 ? 7.496 2.052 13.847 1.00 96.56 220 THR A CA 1
ATOM 1668 C C . THR A 1 220 ? 7.294 1.153 12.631 1.00 96.56 220 THR A C 1
ATOM 1670 O O . THR A 1 220 ? 8.241 0.944 11.875 1.00 96.56 220 THR A O 1
ATOM 1673 N N . PHE A 1 221 ? 6.065 0.677 12.412 1.00 96.88 221 PHE A N 1
ATOM 1674 C CA . PHE A 1 221 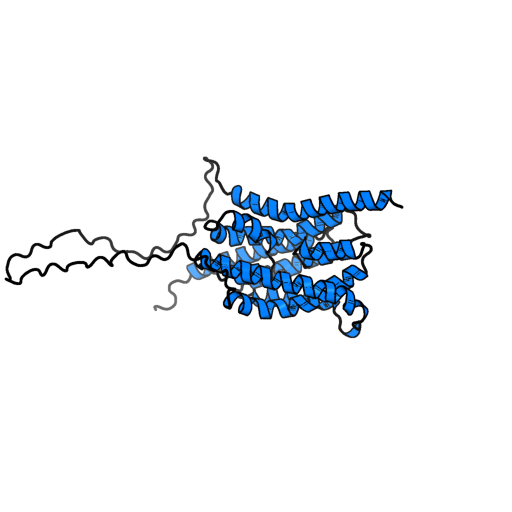? 5.719 -0.131 11.246 1.00 96.88 221 PHE A CA 1
ATOM 1675 C C . PHE A 1 221 ? 5.971 0.645 9.951 1.00 96.88 221 PHE A C 1
ATOM 1677 O O . PHE A 1 221 ? 6.691 0.165 9.078 1.00 96.88 221 PHE A O 1
ATOM 1684 N N . GLY A 1 222 ? 5.412 1.857 9.837 1.00 95.38 222 GLY A N 1
ATOM 1685 C CA . GLY A 1 222 ? 5.506 2.670 8.626 1.00 95.38 222 GLY A CA 1
ATOM 1686 C C . GLY A 1 222 ? 6.952 2.976 8.236 1.00 95.38 222 GLY A C 1
ATOM 1687 O O . GLY A 1 222 ? 7.327 2.779 7.085 1.00 95.38 222 GLY A O 1
ATOM 1688 N N . VAL A 1 223 ? 7.797 3.374 9.194 1.00 95.00 223 VAL A N 1
ATOM 1689 C CA . VAL A 1 223 ? 9.225 3.647 8.945 1.00 95.00 223 VAL A CA 1
ATOM 1690 C C . VAL A 1 223 ? 9.989 2.377 8.578 1.00 95.00 223 VAL A C 1
ATOM 1692 O O . VAL A 1 223 ? 10.812 2.408 7.662 1.00 95.00 223 VAL A O 1
ATOM 1695 N N . PHE A 1 224 ? 9.729 1.261 9.262 1.00 96.25 224 PHE A N 1
ATOM 1696 C CA . PHE A 1 224 ? 10.377 -0.012 8.950 1.00 96.25 224 PHE A CA 1
ATOM 1697 C C . PHE A 1 224 ? 10.029 -0.475 7.531 1.00 96.25 224 PHE A C 1
ATOM 1699 O O . PHE A 1 224 ? 10.927 -0.728 6.728 1.00 96.25 224 PHE A O 1
ATOM 1706 N N . PHE A 1 225 ? 8.740 -0.488 7.190 1.00 95.69 225 PHE A N 1
ATOM 1707 C CA . PHE A 1 225 ? 8.270 -0.876 5.864 1.00 95.69 225 PHE A CA 1
ATOM 1708 C C . PHE A 1 225 ? 8.795 0.075 4.782 1.00 95.69 225 PHE A C 1
ATOM 1710 O O . PHE A 1 225 ? 9.298 -0.380 3.758 1.00 95.69 225 PHE A O 1
ATOM 1717 N N . PHE A 1 226 ? 8.759 1.389 5.027 1.00 95.56 226 PHE A N 1
ATOM 1718 C CA . PHE A 1 226 ? 9.305 2.400 4.117 1.00 95.56 226 PHE A CA 1
ATOM 1719 C C . PHE A 1 226 ? 10.796 2.191 3.852 1.00 95.56 226 PHE A C 1
ATOM 1721 O O . PHE A 1 226 ? 11.246 2.303 2.711 1.00 95.56 226 PHE A O 1
ATOM 1728 N N . THR A 1 227 ? 11.563 1.861 4.891 1.00 95.75 227 THR A N 1
ATOM 1729 C CA . THR A 1 227 ? 13.001 1.605 4.764 1.00 95.75 227 THR A CA 1
ATOM 1730 C C . THR A 1 227 ? 13.252 0.376 3.904 1.00 95.75 227 THR A C 1
ATOM 1732 O O . THR A 1 227 ? 14.022 0.456 2.951 1.00 95.75 227 THR A O 1
ATOM 1735 N N . ILE A 1 228 ? 12.576 -0.743 4.184 1.00 96.62 228 ILE A N 1
ATOM 1736 C CA . ILE A 1 228 ? 12.765 -1.960 3.387 1.00 96.62 228 ILE A CA 1
ATOM 1737 C C . ILE A 1 228 ? 12.321 -1.749 1.939 1.00 96.62 228 ILE A C 1
ATOM 1739 O O . ILE A 1 228 ? 13.038 -2.146 1.026 1.00 96.62 228 ILE A O 1
ATOM 1743 N N . TRP A 1 229 ? 11.195 -1.071 1.712 1.00 95.69 229 TRP A N 1
ATOM 1744 C CA . TRP A 1 229 ? 10.708 -0.757 0.369 1.00 95.69 229 TRP A CA 1
ATOM 1745 C C . TRP A 1 229 ? 11.734 0.039 -0.448 1.00 95.69 229 TRP A C 1
ATOM 1747 O O . TRP A 1 229 ? 12.085 -0.347 -1.562 1.00 95.69 229 TRP A O 1
ATOM 1757 N N . ASN A 1 230 ? 12.290 1.104 0.137 1.00 95.50 230 ASN A N 1
ATOM 1758 C CA . ASN A 1 230 ? 13.285 1.947 -0.529 1.00 95.50 230 ASN A CA 1
ATOM 1759 C C . ASN A 1 230 ? 14.670 1.294 -0.661 1.00 95.50 230 ASN A C 1
ATOM 1761 O O . ASN A 1 230 ? 15.511 1.835 -1.373 1.00 95.50 230 ASN A O 1
ATOM 1765 N N . LEU A 1 231 ? 14.910 0.144 -0.025 1.00 96.25 231 LEU A N 1
ATOM 1766 C CA . LEU A 1 231 ? 16.075 -0.705 -0.289 1.00 96.25 231 LEU A CA 1
ATOM 1767 C C . LEU A 1 231 ? 15.773 -1.758 -1.362 1.00 96.25 231 LEU A C 1
ATOM 1769 O O . LEU A 1 231 ? 16.593 -1.985 -2.248 1.00 96.25 231 LEU A O 1
ATOM 1773 N N . ALA A 1 232 ? 14.590 -2.371 -1.320 1.00 95.75 232 ALA A N 1
ATOM 1774 C CA . ALA A 1 232 ? 14.185 -3.413 -2.255 1.00 95.75 232 ALA A CA 1
ATOM 1775 C C . ALA A 1 232 ? 14.038 -2.886 -3.689 1.00 95.75 232 ALA A C 1
ATOM 1777 O O . ALA A 1 232 ? 14.492 -3.547 -4.618 1.00 95.75 232 ALA A O 1
ATOM 1778 N N . VAL A 1 233 ? 13.459 -1.694 -3.881 1.00 95.94 233 VAL A N 1
ATOM 1779 C CA . VAL A 1 233 ? 13.250 -1.123 -5.224 1.00 95.94 233 VAL A CA 1
ATOM 1780 C C . VAL A 1 233 ? 14.575 -0.861 -5.962 1.00 95.94 233 VAL A C 1
ATOM 1782 O O . VAL A 1 233 ? 14.726 -1.361 -7.076 1.00 95.94 233 VAL A O 1
ATOM 1785 N N . PRO A 1 234 ? 15.580 -0.170 -5.383 1.00 95.06 234 PRO A N 1
ATOM 1786 C CA . PRO A 1 234 ? 16.884 0.007 -6.032 1.00 95.06 234 PRO A CA 1
ATOM 1787 C C . PRO A 1 234 ? 17.622 -1.301 -6.283 1.00 95.06 234 PRO A C 1
ATOM 1789 O O . PRO A 1 234 ? 18.239 -1.462 -7.334 1.00 95.06 234 PRO A O 1
ATOM 1792 N N . LEU A 1 235 ? 17.551 -2.246 -5.340 1.00 95.12 235 LEU A N 1
ATOM 1793 C CA . LEU A 1 235 ? 18.115 -3.579 -5.545 1.00 95.12 235 LEU A CA 1
ATOM 1794 C C . LEU A 1 235 ? 17.437 -4.277 -6.727 1.00 95.12 235 LEU A C 1
ATOM 1796 O O . LEU A 1 235 ? 18.126 -4.872 -7.545 1.00 95.12 235 LEU A O 1
ATOM 1800 N N . GLY A 1 236 ? 16.123 -4.117 -6.875 1.00 93.69 236 GLY A N 1
ATOM 1801 C CA . GLY A 1 236 ? 15.360 -4.533 -8.047 1.00 93.69 236 GLY A CA 1
ATOM 1802 C C . GLY A 1 236 ? 15.834 -3.916 -9.353 1.00 93.69 236 GLY A C 1
ATOM 1803 O O . GLY A 1 236 ? 15.950 -4.615 -10.348 1.00 93.69 236 GLY A O 1
ATOM 1804 N N . MET A 1 237 ? 16.159 -2.624 -9.355 1.00 93.44 237 MET A N 1
ATOM 1805 C CA . MET A 1 237 ? 16.673 -1.948 -10.552 1.00 93.44 237 MET A CA 1
ATOM 1806 C C . MET A 1 237 ? 18.038 -2.501 -10.983 1.00 93.44 237 MET A C 1
ATOM 1808 O O . MET A 1 237 ? 18.333 -2.559 -12.171 1.00 93.44 237 MET A O 1
ATOM 1812 N N . VAL A 1 238 ? 18.887 -2.898 -10.029 1.00 93.62 238 VAL A N 1
ATOM 1813 C CA . VAL A 1 238 ? 20.236 -3.413 -10.322 1.00 93.62 238 VAL A CA 1
ATOM 1814 C C . VAL A 1 238 ? 20.217 -4.911 -10.630 1.00 93.62 238 VAL A C 1
ATOM 1816 O O . VAL A 1 238 ? 20.853 -5.355 -11.581 1.00 93.62 238 VAL A O 1
ATOM 1819 N N . ALA A 1 239 ? 19.512 -5.696 -9.818 1.00 90.94 239 ALA A N 1
ATOM 1820 C CA . ALA A 1 239 ? 19.504 -7.152 -9.901 1.00 90.94 239 ALA A CA 1
ATOM 1821 C C . ALA A 1 239 ? 18.403 -7.690 -10.821 1.00 90.94 239 ALA A C 1
ATOM 1823 O O . ALA A 1 239 ? 18.593 -8.744 -11.416 1.00 90.94 239 ALA A O 1
ATOM 1824 N N . GLY A 1 240 ? 17.280 -6.980 -10.962 1.00 85.94 240 GLY A N 1
ATOM 1825 C CA . GLY A 1 240 ? 16.131 -7.378 -11.782 1.00 85.94 240 GLY A CA 1
ATOM 1826 C C . GLY A 1 240 ? 16.512 -7.820 -13.195 1.00 85.94 240 GLY A C 1
ATOM 1827 O O . GLY A 1 240 ? 16.149 -8.934 -13.560 1.00 85.94 240 GLY A O 1
ATOM 1828 N N . PRO A 1 241 ? 17.309 -7.035 -13.949 1.00 85.12 241 PRO A N 1
ATOM 1829 C CA . PRO A 1 241 ? 17.731 -7.405 -15.305 1.00 85.12 241 PRO A CA 1
ATOM 1830 C C . PRO A 1 241 ? 18.616 -8.660 -15.386 1.00 85.12 241 PRO A C 1
ATOM 1832 O O . PRO A 1 241 ? 18.797 -9.221 -16.461 1.00 85.12 241 PRO A O 1
ATOM 1835 N N . VAL A 1 242 ? 19.207 -9.084 -14.264 1.00 87.81 242 VAL A N 1
ATOM 1836 C CA . VAL A 1 242 ? 20.076 -10.271 -14.169 1.00 87.81 242 VAL A CA 1
ATOM 1837 C C . VAL A 1 242 ? 19.282 -11.507 -13.729 1.00 87.81 242 VAL A C 1
ATOM 1839 O O . VAL A 1 242 ? 19.746 -12.636 -13.896 1.00 87.81 242 VAL A O 1
ATOM 1842 N N . ILE A 1 243 ? 18.087 -11.323 -13.159 1.00 83.44 243 ILE A N 1
ATOM 1843 C CA . ILE A 1 243 ? 17.261 -12.431 -12.681 1.00 83.44 243 ILE A CA 1
ATOM 1844 C C . ILE A 1 243 ? 16.638 -13.156 -13.885 1.00 83.44 243 ILE A C 1
ATOM 1846 O O . ILE A 1 243 ? 15.984 -12.517 -14.707 1.00 83.44 243 ILE A O 1
ATOM 1850 N N . PRO A 1 244 ? 16.785 -14.491 -13.987 1.00 83.94 244 PRO A N 1
ATOM 1851 C CA . PRO A 1 244 ? 16.192 -15.254 -15.079 1.00 83.94 244 PRO A CA 1
ATOM 1852 C C . PRO A 1 244 ? 14.667 -15.106 -15.139 1.00 83.94 244 PRO A C 1
ATOM 1854 O O . PRO A 1 244 ? 13.985 -15.284 -14.128 1.00 83.94 244 PRO A O 1
ATOM 1857 N N . GLU A 1 245 ? 14.111 -14.926 -16.341 1.00 82.38 245 GLU A N 1
ATOM 1858 C CA . GLU A 1 245 ? 12.653 -14.853 -16.558 1.00 82.38 245 GLU A CA 1
ATOM 1859 C C . GLU A 1 245 ? 11.898 -16.079 -16.015 1.00 82.38 245 GLU A C 1
ATOM 1861 O O . GLU A 1 245 ? 10.752 -15.971 -15.580 1.00 82.38 245 GLU A O 1
ATOM 1866 N N . SER A 1 246 ? 12.562 -17.242 -15.961 1.00 85.44 246 SER A N 1
ATOM 1867 C CA . SER A 1 246 ? 12.022 -18.484 -15.383 1.00 85.44 246 SER A CA 1
ATOM 1868 C C . SER A 1 246 ? 11.540 -18.352 -13.931 1.00 85.44 246 SER A C 1
ATOM 1870 O O . SER A 1 246 ? 10.710 -19.149 -13.498 1.00 85.44 246 SER A O 1
ATOM 1872 N N . TRP A 1 247 ? 12.010 -17.345 -13.186 1.00 82.56 247 TRP A N 1
ATOM 1873 C CA . TRP A 1 247 ? 11.581 -17.078 -11.809 1.00 82.56 247 TRP A CA 1
ATOM 1874 C C . TRP A 1 247 ? 10.234 -16.343 -11.729 1.00 82.56 247 TRP A C 1
ATOM 1876 O O . TRP A 1 247 ? 9.691 -16.195 -10.636 1.00 82.56 247 TRP A O 1
ATOM 1886 N N . GLN A 1 248 ? 9.686 -15.894 -12.867 1.00 82.62 248 GLN A N 1
ATOM 1887 C CA . GLN A 1 248 ? 8.361 -15.274 -12.992 1.00 82.62 248 GLN A CA 1
ATOM 1888 C C . GLN A 1 248 ? 8.118 -14.143 -11.984 1.00 82.62 248 GLN A C 1
ATOM 1890 O O . GLN A 1 248 ? 7.048 -14.051 -11.382 1.00 82.62 248 GLN A O 1
ATOM 1895 N N . LEU A 1 249 ? 9.100 -13.250 -11.813 1.00 78.25 249 LEU A N 1
ATOM 1896 C CA . LEU A 1 249 ? 9.005 -12.143 -10.855 1.00 78.25 249 LEU A CA 1
ATOM 1897 C C . LEU A 1 249 ? 7.705 -11.345 -11.020 1.00 78.25 249 LEU A C 1
ATOM 1899 O O . LEU A 1 249 ? 7.088 -10.988 -10.024 1.00 78.25 249 LEU A O 1
ATOM 1903 N N . ASN A 1 250 ? 7.224 -11.172 -12.253 1.00 81.12 250 ASN A N 1
ATOM 1904 C CA . ASN A 1 250 ? 5.973 -10.482 -12.584 1.00 81.12 250 ASN A CA 1
ATOM 1905 C C . ASN A 1 250 ? 4.722 -11.023 -11.856 1.00 81.12 250 ASN A C 1
ATOM 1907 O O . ASN A 1 250 ? 3.727 -10.308 -11.752 1.00 81.12 250 ASN A O 1
ATOM 1911 N N . PHE A 1 251 ? 4.761 -12.244 -11.307 1.00 84.25 251 PHE A N 1
ATOM 1912 C CA . PHE A 1 251 ? 3.692 -12.808 -10.474 1.00 84.25 251 PHE A CA 1
ATOM 1913 C C . PHE A 1 251 ? 3.728 -12.350 -9.004 1.00 84.25 251 PHE A C 1
ATOM 1915 O O . PHE A 1 251 ? 2.728 -12.489 -8.296 1.00 84.25 251 PHE A O 1
ATOM 1922 N N . ALA A 1 252 ? 4.831 -11.772 -8.522 1.00 85.50 252 ALA A N 1
ATOM 1923 C CA . ALA A 1 252 ? 4.985 -11.358 -7.125 1.00 85.50 252 ALA A CA 1
ATOM 1924 C C . ALA A 1 252 ? 3.907 -10.370 -6.626 1.00 85.50 252 ALA A C 1
ATOM 1926 O O . ALA A 1 252 ? 3.380 -10.602 -5.533 1.00 85.50 252 ALA A O 1
ATOM 1927 N N . PRO A 1 253 ? 3.501 -9.322 -7.382 1.00 85.88 253 PRO A N 1
ATOM 1928 C CA . PRO A 1 253 ? 2.407 -8.448 -6.959 1.00 85.88 253 PRO A CA 1
ATOM 1929 C C . PRO A 1 253 ? 1.100 -9.228 -6.762 1.00 85.88 253 PRO A C 1
ATOM 1931 O O . PRO A 1 253 ? 0.395 -9.006 -5.780 1.00 85.88 253 PRO A O 1
ATOM 1934 N N . VAL A 1 254 ? 0.795 -10.172 -7.664 1.00 87.50 254 VAL A N 1
ATOM 1935 C CA . VAL A 1 254 ? -0.422 -10.999 -7.604 1.00 87.50 254 VAL A CA 1
ATOM 1936 C C . VAL A 1 254 ? -0.426 -11.844 -6.335 1.00 87.50 254 VAL A C 1
ATOM 1938 O O . VAL A 1 254 ? -1.410 -11.826 -5.599 1.00 87.50 254 VAL A O 1
ATOM 1941 N N . VAL A 1 255 ? 0.684 -12.523 -6.035 1.00 87.25 255 VAL A N 1
ATOM 1942 C CA . VAL A 1 255 ? 0.826 -13.342 -4.820 1.00 87.25 255 VAL A CA 1
ATOM 1943 C C . VAL A 1 255 ? 0.703 -12.489 -3.556 1.00 87.25 255 VAL A C 1
ATOM 1945 O O . VAL A 1 255 ? 0.009 -12.882 -2.620 1.00 87.25 255 VAL A O 1
ATOM 1948 N N . MET A 1 256 ? 1.321 -11.304 -3.530 1.00 87.50 256 MET A N 1
ATOM 1949 C CA . MET A 1 256 ? 1.248 -10.397 -2.383 1.00 87.50 256 MET A CA 1
ATOM 1950 C C . MET A 1 256 ? -0.191 -9.935 -2.112 1.00 87.50 256 MET A C 1
ATOM 1952 O O . MET A 1 256 ? -0.661 -10.033 -0.976 1.00 87.50 256 MET A O 1
ATOM 1956 N N . PHE A 1 257 ? -0.897 -9.442 -3.135 1.00 87.12 257 PHE A N 1
ATOM 1957 C CA . PHE A 1 257 ? -2.269 -8.960 -2.967 1.00 87.12 257 PHE A CA 1
ATOM 1958 C C . PHE A 1 257 ? -3.243 -10.101 -2.677 1.00 87.12 257 PHE A C 1
ATOM 1960 O O . PHE A 1 257 ? -4.067 -9.961 -1.777 1.00 87.12 257 PHE A O 1
ATOM 1967 N N . ALA A 1 258 ? -3.107 -11.247 -3.351 1.00 88.25 258 ALA A N 1
ATOM 1968 C CA . ALA A 1 258 ? -3.915 -12.428 -3.061 1.00 88.25 258 ALA A CA 1
ATOM 1969 C C . ALA A 1 258 ? -3.710 -12.900 -1.615 1.00 88.25 258 ALA A C 1
ATOM 1971 O O . ALA A 1 258 ? -4.685 -13.127 -0.904 1.00 88.25 258 ALA A O 1
ATOM 1972 N N . GLY A 1 259 ? -2.460 -12.977 -1.148 1.00 86.69 259 GLY A N 1
ATOM 1973 C CA . GLY A 1 259 ? -2.142 -13.324 0.236 1.00 86.69 259 GLY A CA 1
ATOM 1974 C C . GLY A 1 259 ? -2.786 -12.361 1.235 1.00 86.69 259 GLY A C 1
ATOM 1975 O O . GLY A 1 259 ? -3.452 -12.804 2.170 1.00 86.69 259 GLY A O 1
ATOM 1976 N N . LEU A 1 260 ? -2.666 -11.048 1.009 1.00 83.62 260 LEU A N 1
ATOM 1977 C CA . LEU A 1 260 ? -3.286 -10.040 1.875 1.00 83.62 260 LEU A CA 1
ATOM 1978 C C . LEU A 1 260 ? -4.816 -10.177 1.912 1.00 83.62 260 LEU A C 1
ATOM 1980 O O . LEU A 1 260 ? -5.410 -10.151 2.990 1.00 83.62 260 LEU A O 1
ATOM 1984 N N . THR A 1 261 ? -5.451 -10.370 0.754 1.00 87.25 261 THR A N 1
ATOM 1985 C CA . THR A 1 261 ? -6.898 -10.595 0.659 1.00 87.25 261 THR A CA 1
ATOM 1986 C C . THR A 1 261 ? -7.318 -11.860 1.403 1.00 87.25 261 THR A C 1
ATOM 1988 O O . THR A 1 261 ? -8.266 -11.816 2.186 1.00 87.25 261 THR A O 1
ATOM 1991 N N . LEU A 1 262 ? -6.597 -12.969 1.226 1.00 87.81 262 LEU A N 1
ATOM 1992 C CA . LEU A 1 262 ? -6.881 -14.226 1.922 1.00 87.81 262 LEU A CA 1
ATOM 1993 C C . LEU A 1 262 ? -6.758 -14.073 3.443 1.00 87.81 262 LEU A C 1
ATOM 1995 O O . LEU A 1 262 ? -7.613 -14.564 4.179 1.00 87.81 262 LEU A O 1
ATOM 1999 N N . PHE A 1 263 ? -5.752 -13.345 3.932 1.00 82.94 263 PHE A N 1
ATOM 2000 C CA . PHE A 1 263 ? -5.623 -13.081 5.365 1.00 82.94 263 PHE A CA 1
ATOM 2001 C C . PHE A 1 263 ? -6.725 -12.166 5.908 1.00 82.94 263 PHE A C 1
ATOM 2003 O O . PHE A 1 263 ? -7.129 -12.343 7.061 1.00 82.94 263 PHE A O 1
ATOM 2010 N N . ALA A 1 264 ? -7.232 -11.237 5.094 1.00 82.44 264 ALA A N 1
ATOM 2011 C CA . ALA A 1 264 ? -8.306 -10.318 5.465 1.00 82.44 264 ALA A CA 1
ATOM 2012 C C . ALA A 1 264 ? -9.698 -10.982 5.505 1.00 82.44 264 ALA A C 1
ATOM 2014 O O . ALA A 1 264 ? -10.571 -10.540 6.258 1.00 82.44 264 ALA A O 1
ATOM 2015 N N . ILE A 1 265 ? -9.929 -12.053 4.737 1.00 89.00 265 ILE A N 1
ATOM 2016 C CA . ILE A 1 265 ? -11.208 -12.777 4.736 1.00 89.00 265 ILE A CA 1
ATOM 2017 C C . ILE A 1 265 ? -11.319 -13.624 6.011 1.00 89.00 265 ILE A C 1
ATOM 2019 O O . ILE A 1 265 ? -10.874 -14.766 6.080 1.00 89.00 265 ILE A O 1
ATOM 2023 N N . LYS A 1 266 ? -11.930 -13.044 7.048 1.00 87.56 266 LYS A N 1
ATOM 2024 C CA . LYS A 1 266 ? -12.243 -13.733 8.317 1.00 87.56 266 LYS A CA 1
ATOM 2025 C C . LYS A 1 266 ? -13.721 -14.075 8.492 1.00 87.56 266 LYS A C 1
ATOM 2027 O O . LYS A 1 266 ? -14.072 -14.854 9.367 1.00 87.56 266 LYS A O 1
ATOM 2032 N N . ARG A 1 267 ? -14.590 -13.468 7.682 1.00 91.38 267 ARG A N 1
ATOM 2033 C CA . ARG A 1 267 ? -16.049 -13.579 7.787 1.00 91.38 267 ARG A CA 1
ATOM 2034 C C . ARG A 1 267 ? -16.692 -13.670 6.411 1.00 91.38 267 ARG A C 1
ATOM 2036 O O . ARG A 1 267 ? -16.146 -13.141 5.442 1.00 91.38 267 ARG A O 1
ATOM 2043 N N . VAL A 1 268 ? -17.878 -14.273 6.345 1.00 93.44 268 VAL A N 1
ATOM 2044 C CA . VAL A 1 268 ? -18.645 -14.437 5.098 1.00 93.44 268 VAL A CA 1
ATOM 2045 C C . VAL A 1 268 ? -18.858 -13.104 4.360 1.00 93.44 268 VAL A C 1
ATOM 2047 O O . VAL A 1 268 ? -18.534 -13.058 3.175 1.00 93.44 268 VAL A O 1
ATOM 2050 N N . PRO A 1 269 ? -19.269 -11.993 5.014 1.00 94.12 269 PRO A N 1
ATOM 2051 C CA . PRO A 1 269 ? -19.388 -10.693 4.346 1.00 94.12 269 PRO A CA 1
ATOM 2052 C C . PRO A 1 269 ? -18.102 -10.219 3.657 1.00 94.12 269 PRO A C 1
ATOM 2054 O O . PRO A 1 269 ? -18.153 -9.669 2.560 1.00 94.12 269 PRO A O 1
ATOM 2057 N N . ALA A 1 270 ? -16.937 -10.467 4.267 1.00 90.75 270 ALA A N 1
ATOM 2058 C CA . ALA A 1 270 ? -15.645 -10.103 3.688 1.00 90.75 270 ALA A CA 1
ATOM 2059 C C . ALA A 1 270 ? -15.305 -10.978 2.470 1.00 90.75 270 ALA A C 1
ATOM 2061 O O . ALA A 1 270 ? -14.794 -10.468 1.475 1.00 90.75 270 ALA A O 1
ATOM 2062 N N . GLY A 1 271 ? -15.637 -12.273 2.521 1.00 94.81 271 GLY A N 1
ATOM 2063 C CA . GLY A 1 271 ? -15.495 -13.182 1.382 1.00 94.81 271 GLY A CA 1
ATOM 2064 C C . GLY A 1 271 ? -16.382 -12.782 0.201 1.00 94.81 271 GLY A C 1
ATOM 2065 O O . GLY A 1 271 ? -15.906 -12.731 -0.932 1.00 94.81 271 GLY A O 1
ATOM 2066 N N . VAL A 1 272 ? -17.642 -12.418 0.464 1.00 95.75 272 VAL A N 1
ATOM 2067 C CA . VAL A 1 272 ? -18.567 -11.915 -0.566 1.00 95.75 272 VAL A CA 1
ATOM 2068 C C . VAL A 1 272 ? -18.051 -10.614 -1.173 1.00 95.75 272 VAL A C 1
ATOM 2070 O O . VAL A 1 272 ? -18.023 -10.489 -2.396 1.00 95.75 272 VAL A O 1
ATOM 2073 N N . ALA A 1 273 ? -17.591 -9.672 -0.344 1.00 94.25 273 ALA A N 1
ATOM 2074 C CA . ALA A 1 273 ? -17.028 -8.417 -0.829 1.00 94.25 273 ALA A CA 1
ATOM 2075 C C . ALA A 1 273 ? -15.825 -8.642 -1.755 1.00 94.25 273 ALA A C 1
ATOM 2077 O O . ALA A 1 273 ? -15.755 -8.041 -2.828 1.00 94.25 273 ALA A O 1
ATOM 2078 N N . ALA A 1 274 ? -14.909 -9.537 -1.370 1.00 93.94 274 ALA A N 1
ATOM 2079 C CA . ALA A 1 274 ? -13.739 -9.881 -2.172 1.00 93.94 274 ALA A CA 1
ATOM 2080 C C . ALA A 1 274 ? -14.123 -10.552 -3.500 1.00 93.94 274 ALA A C 1
ATOM 2082 O O . ALA A 1 274 ? -13.598 -10.176 -4.548 1.00 93.94 274 ALA A O 1
ATOM 2083 N N . LEU A 1 275 ? -15.060 -11.506 -3.474 1.00 96.56 275 LEU A N 1
ATOM 2084 C CA . LEU A 1 275 ? -15.492 -12.229 -4.669 1.00 96.56 275 LEU A CA 1
ATOM 2085 C C . LEU A 1 275 ? -16.220 -11.309 -5.655 1.00 96.56 275 LEU A C 1
ATOM 2087 O O . LEU A 1 275 ? -15.848 -11.246 -6.824 1.00 96.56 275 LEU A O 1
ATOM 2091 N N . VAL A 1 276 ? -17.230 -10.574 -5.183 1.00 97.12 276 VAL A N 1
ATOM 2092 C CA . VAL A 1 276 ? -18.009 -9.656 -6.026 1.00 97.12 276 VAL A CA 1
ATOM 2093 C C . VAL A 1 276 ? -17.110 -8.553 -6.565 1.00 97.12 276 VAL A C 1
ATOM 2095 O O . VAL A 1 276 ? -17.101 -8.313 -7.770 1.00 97.12 276 VAL A O 1
ATOM 2098 N N . GLY A 1 277 ? -16.304 -7.925 -5.706 1.00 95.00 277 GLY A N 1
ATOM 2099 C CA . GLY A 1 277 ? -15.424 -6.848 -6.140 1.00 95.00 277 GLY A CA 1
ATOM 2100 C C . GLY A 1 277 ? -14.350 -7.311 -7.123 1.00 95.00 277 GLY A C 1
ATOM 2101 O O . GLY A 1 277 ? -14.074 -6.609 -8.098 1.00 95.00 277 GLY A O 1
ATOM 2102 N N . GLY A 1 278 ? -13.794 -8.510 -6.929 1.00 93.75 278 GLY A N 1
ATOM 2103 C CA . GLY A 1 278 ? -12.840 -9.121 -7.855 1.00 93.75 278 GLY A CA 1
ATOM 2104 C C . GLY A 1 278 ? -13.462 -9.447 -9.215 1.00 93.75 278 GLY A C 1
ATOM 2105 O O . GLY A 1 278 ? -12.916 -9.054 -10.246 1.00 93.75 278 GLY A O 1
ATOM 2106 N N . LEU A 1 279 ? -14.629 -10.098 -9.230 1.00 96.56 279 LEU A N 1
ATOM 2107 C CA . LEU A 1 279 ? -15.337 -10.446 -10.467 1.00 96.56 279 LEU A CA 1
ATOM 2108 C C . LEU A 1 279 ? -15.778 -9.202 -11.240 1.00 96.56 279 LEU A C 1
ATOM 2110 O O . LEU A 1 279 ? -15.548 -9.117 -12.443 1.00 96.56 279 LEU A O 1
ATOM 2114 N N . VAL A 1 280 ? -16.359 -8.212 -10.560 1.00 96.62 280 VAL A N 1
ATOM 2115 C CA . VAL A 1 280 ? -16.771 -6.959 -11.204 1.00 96.62 280 VAL A CA 1
ATOM 2116 C C . VAL A 1 280 ? -15.556 -6.198 -11.736 1.00 96.62 280 VAL A C 1
ATOM 2118 O O . VAL A 1 280 ? -15.610 -5.709 -12.861 1.00 96.62 280 VAL A O 1
ATOM 2121 N N . SER A 1 281 ? -14.440 -6.157 -10.995 1.00 93.62 281 SER A N 1
ATOM 2122 C CA . SER A 1 281 ? -13.193 -5.550 -11.494 1.00 93.62 281 SER A CA 1
ATOM 2123 C C . SER A 1 281 ? -12.688 -6.236 -12.761 1.00 93.62 281 SER A C 1
ATOM 2125 O O . SER A 1 281 ? -12.232 -5.557 -13.679 1.00 93.62 281 SER A O 1
ATOM 2127 N N . LEU A 1 282 ? -12.778 -7.569 -12.823 1.00 93.62 282 LEU A N 1
ATOM 2128 C CA . LEU A 1 282 ? -12.355 -8.356 -13.979 1.00 93.62 282 LEU A CA 1
ATOM 2129 C C . LEU A 1 282 ? -13.255 -8.102 -15.195 1.00 93.62 282 LEU A C 1
ATOM 2131 O O . LEU A 1 282 ? -12.754 -7.850 -16.288 1.00 93.62 282 LEU A O 1
ATOM 2135 N N . LEU A 1 283 ? -14.574 -8.112 -15.002 1.00 95.69 283 LEU A N 1
ATOM 2136 C CA . LEU A 1 283 ? -15.539 -7.815 -16.065 1.00 95.69 283 LEU A CA 1
ATOM 2137 C C . LEU A 1 283 ? -15.409 -6.369 -16.568 1.00 95.69 283 LEU A C 1
ATOM 2139 O O . LEU A 1 283 ? -15.599 -6.102 -17.752 1.00 95.69 283 LEU A O 1
ATOM 2143 N N . ALA A 1 284 ? -15.037 -5.444 -15.684 1.00 93.69 284 ALA A N 1
ATOM 2144 C CA . ALA A 1 284 ? -14.817 -4.037 -15.993 1.00 93.69 284 ALA A CA 1
ATOM 2145 C C . ALA A 1 284 ? -13.358 -3.705 -16.370 1.00 93.69 284 ALA A C 1
ATOM 2147 O O . ALA A 1 284 ? -13.004 -2.526 -16.459 1.00 93.69 284 ALA A O 1
ATOM 2148 N N . ALA A 1 285 ? -12.499 -4.705 -16.611 1.00 88.25 285 ALA A N 1
ATOM 2149 C CA . ALA A 1 285 ? -11.074 -4.492 -16.884 1.00 88.25 285 ALA A CA 1
ATOM 2150 C C . ALA A 1 285 ? -10.805 -3.675 -18.163 1.00 88.25 285 ALA A C 1
ATOM 2152 O O . ALA A 1 285 ? -9.746 -3.060 -18.280 1.00 88.25 285 ALA A O 1
ATOM 2153 N N . GLY A 1 286 ? -11.763 -3.648 -19.098 1.00 86.81 286 GLY A N 1
ATOM 2154 C CA . GLY A 1 286 ? -11.697 -2.855 -20.328 1.00 86.81 286 GLY A CA 1
ATOM 2155 C C . GLY A 1 286 ? -12.007 -1.363 -20.158 1.00 86.81 286 GLY A C 1
ATOM 2156 O O . GLY A 1 286 ? -11.854 -0.610 -21.117 1.00 86.81 286 GLY A O 1
ATOM 2157 N N . LEU A 1 287 ? -12.443 -0.913 -18.974 1.00 86.38 287 LEU A N 1
ATOM 2158 C CA . LEU A 1 287 ? -12.655 0.513 -18.721 1.00 86.38 287 LEU A CA 1
ATOM 2159 C C . LEU A 1 287 ? -11.322 1.277 -18.739 1.00 86.38 287 LEU A C 1
ATOM 2161 O O . LEU A 1 287 ? -10.306 0.800 -18.222 1.00 86.38 287 LEU A O 1
ATOM 2165 N N . SER A 1 288 ? -11.341 2.494 -19.288 1.00 83.38 288 SER A N 1
ATOM 2166 C CA . SER A 1 288 ? -10.173 3.378 -19.297 1.00 83.38 288 SER A CA 1
ATOM 2167 C C . SER A 1 288 ? -9.711 3.716 -17.876 1.00 83.38 288 SER A C 1
ATOM 2169 O O . SER A 1 288 ? -10.459 3.598 -16.903 1.00 83.38 288 SER A O 1
ATOM 2171 N N . ASP A 1 289 ? -8.442 4.115 -17.751 1.00 79.44 289 ASP A N 1
ATOM 2172 C CA . ASP A 1 289 ? -7.856 4.653 -16.513 1.00 79.44 289 ASP A CA 1
ATOM 2173 C C . ASP A 1 289 ? -7.984 3.745 -15.279 1.00 79.44 289 ASP A C 1
ATOM 2175 O O . ASP A 1 289 ? -7.930 4.207 -14.140 1.00 79.44 289 ASP A O 1
ATOM 2179 N N . ARG A 1 290 ? -8.140 2.432 -15.500 1.00 83.94 290 ARG A N 1
ATOM 2180 C CA . ARG A 1 290 ? -8.320 1.418 -14.448 1.00 83.94 290 ARG A CA 1
ATOM 2181 C C . ARG A 1 290 ? -9.583 1.620 -13.599 1.00 83.94 290 ARG A C 1
ATOM 2183 O O . ARG A 1 290 ? -9.660 1.082 -12.493 1.00 83.94 290 ARG A O 1
ATOM 2190 N N . LEU A 1 291 ? -10.602 2.313 -14.120 1.00 87.31 291 LEU A N 1
ATOM 2191 C CA . LEU A 1 291 ? -11.875 2.552 -13.420 1.00 87.31 291 LEU A CA 1
ATOM 2192 C C . LEU A 1 291 ? -12.580 1.263 -12.978 1.00 87.31 291 LEU A C 1
ATOM 2194 O O . LEU A 1 291 ? -13.292 1.276 -11.975 1.00 87.31 291 LEU A O 1
ATOM 2198 N N . GLY A 1 292 ? -12.334 0.141 -13.663 1.00 88.81 292 GLY A N 1
ATOM 2199 C CA . GLY A 1 292 ? -12.847 -1.169 -13.262 1.00 88.81 292 GLY A CA 1
ATOM 2200 C C . GLY A 1 292 ? -12.508 -1.543 -11.816 1.00 88.81 292 GLY A C 1
ATOM 2201 O O . GLY A 1 292 ? -13.357 -2.105 -11.129 1.00 88.81 292 GLY A O 1
ATOM 2202 N N . ILE A 1 293 ? -11.334 -1.138 -11.311 1.00 88.12 293 ILE A N 1
ATOM 2203 C CA . ILE A 1 293 ? -10.929 -1.370 -9.914 1.00 88.12 293 ILE A CA 1
ATOM 2204 C C . ILE A 1 293 ? -11.865 -0.631 -8.947 1.00 88.12 293 ILE A C 1
ATOM 2206 O O . ILE A 1 293 ? -12.269 -1.188 -7.929 1.00 88.12 293 ILE A O 1
ATOM 2210 N N . LEU A 1 294 ? -12.241 0.613 -9.264 1.00 88.62 294 LEU A N 1
ATOM 2211 C CA . LEU A 1 294 ? -13.128 1.414 -8.418 1.00 88.62 294 LEU A CA 1
ATOM 2212 C C . LEU A 1 294 ? -14.558 0.867 -8.432 1.00 88.62 294 LEU A C 1
ATOM 2214 O O . LEU A 1 294 ? -15.180 0.740 -7.379 1.00 88.62 294 LEU A O 1
ATOM 2218 N N . VAL A 1 295 ? -15.064 0.502 -9.614 1.00 92.44 295 VAL A N 1
ATOM 2219 C CA . VAL A 1 295 ? -16.395 -0.110 -9.757 1.00 92.44 295 VAL A CA 1
ATOM 2220 C C . VAL A 1 295 ? -16.459 -1.423 -8.976 1.00 92.44 295 VAL A C 1
ATOM 2222 O O . VAL A 1 295 ? -17.407 -1.650 -8.221 1.00 92.44 295 VAL A O 1
ATOM 2225 N N . GLY A 1 296 ? -15.429 -2.263 -9.086 1.00 93.25 296 GLY A N 1
ATOM 2226 C CA . GLY A 1 296 ? -15.323 -3.485 -8.298 1.00 93.25 296 GLY A CA 1
ATOM 2227 C C . GLY A 1 296 ? -15.243 -3.222 -6.796 1.00 93.25 296 GLY A C 1
ATOM 2228 O O . GLY A 1 296 ? -15.976 -3.838 -6.029 1.00 93.25 296 GLY A O 1
ATOM 2229 N N . ALA A 1 297 ? -14.432 -2.262 -6.352 1.00 89.62 297 ALA A N 1
ATOM 2230 C CA . ALA A 1 297 ? -14.340 -1.914 -4.935 1.00 89.62 297 ALA A CA 1
ATOM 2231 C C . ALA A 1 297 ? -15.697 -1.468 -4.356 1.00 89.62 297 ALA A C 1
ATOM 2233 O O . ALA A 1 297 ? -16.117 -1.975 -3.316 1.00 89.62 297 ALA A O 1
ATOM 2234 N N . ILE A 1 298 ? -16.411 -0.571 -5.046 1.00 91.94 298 ILE A N 1
ATOM 2235 C CA . ILE A 1 298 ? -17.724 -0.070 -4.607 1.00 91.94 298 ILE A CA 1
ATOM 2236 C C . ILE A 1 298 ? -18.745 -1.210 -4.557 1.00 91.94 298 ILE A C 1
ATOM 2238 O O . ILE A 1 298 ? -19.402 -1.410 -3.537 1.00 91.94 298 ILE A O 1
ATOM 2242 N N . THR A 1 299 ? -18.864 -1.982 -5.637 1.00 95.62 299 THR A N 1
ATOM 2243 C CA . THR A 1 299 ? -19.830 -3.091 -5.712 1.00 95.62 299 THR A CA 1
ATOM 2244 C C . THR A 1 299 ? -19.531 -4.187 -4.690 1.00 95.62 299 THR A C 1
ATOM 2246 O O . THR A 1 299 ? -20.456 -4.687 -4.052 1.00 95.62 299 THR A O 1
ATOM 2249 N N . GLY A 1 300 ? -18.255 -4.504 -4.460 1.00 94.31 300 GLY A N 1
ATOM 2250 C CA . GLY A 1 300 ? -17.822 -5.434 -3.421 1.00 94.31 300 GLY A CA 1
ATOM 2251 C C . GLY A 1 300 ? -18.201 -4.963 -2.016 1.00 94.31 300 GLY A C 1
ATOM 2252 O O . GLY A 1 300 ? -18.800 -5.725 -1.258 1.00 94.31 300 GLY A O 1
ATOM 2253 N N . VAL A 1 301 ? -17.925 -3.699 -1.672 1.00 91.25 301 VAL A N 1
ATOM 2254 C CA . VAL A 1 301 ? -18.309 -3.127 -0.367 1.00 91.25 301 VAL A CA 1
ATOM 2255 C C . VAL A 1 301 ? -19.822 -3.165 -0.166 1.00 91.25 301 VAL A C 1
ATOM 2257 O O . VAL A 1 301 ? -20.278 -3.584 0.897 1.00 91.25 301 VAL A O 1
ATOM 2260 N N . LEU A 1 302 ? -20.602 -2.779 -1.180 1.00 95.06 302 LEU A N 1
ATOM 2261 C CA . LEU A 1 302 ? -22.064 -2.804 -1.111 1.00 95.06 302 LEU A CA 1
ATOM 2262 C C . LEU A 1 302 ? -22.602 -4.228 -0.924 1.00 95.06 302 LEU A C 1
ATOM 2264 O O . LEU A 1 302 ? -23.457 -4.450 -0.067 1.00 95.06 302 LEU A O 1
ATOM 2268 N N . ALA A 1 303 ? -22.074 -5.201 -1.670 1.00 96.44 303 ALA A N 1
ATOM 2269 C CA . ALA A 1 303 ? -22.474 -6.600 -1.543 1.00 96.44 303 ALA A CA 1
ATOM 2270 C C . ALA A 1 303 ? -22.114 -7.180 -0.167 1.00 96.44 303 ALA A C 1
ATOM 2272 O O . ALA A 1 303 ? -22.945 -7.825 0.473 1.00 96.44 303 ALA A O 1
ATOM 2273 N N . GLY A 1 304 ? -20.901 -6.909 0.322 1.00 94.25 304 GLY A N 1
ATOM 2274 C CA . GLY A 1 304 ? -20.478 -7.314 1.661 1.00 94.25 304 GLY A CA 1
ATOM 2275 C C . GLY A 1 304 ? -21.360 -6.709 2.752 1.00 94.25 304 GLY A C 1
ATOM 2276 O O . GLY A 1 304 ? -21.824 -7.434 3.629 1.00 94.25 304 GLY A O 1
ATOM 2277 N N . ALA A 1 305 ? -21.648 -5.408 2.672 1.00 93.56 305 ALA A N 1
ATOM 2278 C CA . ALA A 1 305 ? -22.513 -4.717 3.626 1.00 93.56 305 ALA A CA 1
ATOM 2279 C C . ALA A 1 305 ? -23.948 -5.269 3.620 1.00 93.56 305 ALA A C 1
ATOM 2281 O O . ALA A 1 305 ? -24.524 -5.483 4.685 1.00 93.56 305 ALA A O 1
ATOM 2282 N N . ALA A 1 306 ? -24.507 -5.559 2.442 1.00 96.31 306 ALA A N 1
ATOM 2283 C CA . ALA A 1 306 ? -25.831 -6.167 2.323 1.00 96.31 306 ALA A CA 1
ATOM 2284 C C . ALA A 1 306 ? -25.890 -7.554 2.989 1.00 96.31 306 ALA A C 1
ATOM 2286 O O . ALA A 1 306 ? -26.848 -7.860 3.701 1.00 96.31 306 ALA A O 1
ATOM 2287 N N . VAL A 1 307 ? -24.851 -8.380 2.814 1.00 96.62 307 VAL A N 1
ATOM 2288 C CA . VAL A 1 307 ? -24.769 -9.701 3.460 1.00 96.62 307 VAL A CA 1
ATOM 2289 C C . VAL A 1 307 ? -24.585 -9.584 4.974 1.00 96.62 307 VAL A C 1
ATOM 2291 O O . VAL A 1 307 ? -25.218 -10.333 5.713 1.00 96.62 307 VAL A O 1
ATOM 2294 N N . ASP A 1 308 ? -23.774 -8.638 5.451 1.00 95.06 308 ASP A N 1
ATOM 2295 C CA . ASP A 1 308 ? -23.585 -8.378 6.888 1.00 95.06 308 ASP A CA 1
ATOM 2296 C C . ASP A 1 308 ? -24.912 -7.980 7.559 1.00 95.06 308 ASP A C 1
ATOM 2298 O O . ASP A 1 308 ? -25.292 -8.536 8.594 1.00 95.06 308 ASP A O 1
ATOM 2302 N N . GLN A 1 309 ? -25.675 -7.086 6.919 1.00 94.19 309 GLN A N 1
ATOM 2303 C CA . GLN A 1 309 ? -27.005 -6.678 7.380 1.00 94.19 309 GLN A CA 1
ATOM 2304 C C . GLN A 1 309 ? -27.996 -7.843 7.374 1.00 94.19 309 GLN A C 1
ATOM 2306 O O . GLN A 1 309 ? -28.734 -8.026 8.343 1.00 94.19 309 GLN A O 1
ATOM 2311 N N . TRP A 1 310 ? -28.003 -8.652 6.313 1.00 94.81 310 TRP A N 1
ATOM 2312 C CA . TRP A 1 310 ? -28.895 -9.804 6.207 1.00 94.81 310 TRP A CA 1
ATOM 2313 C C . TRP A 1 310 ? -28.610 -10.860 7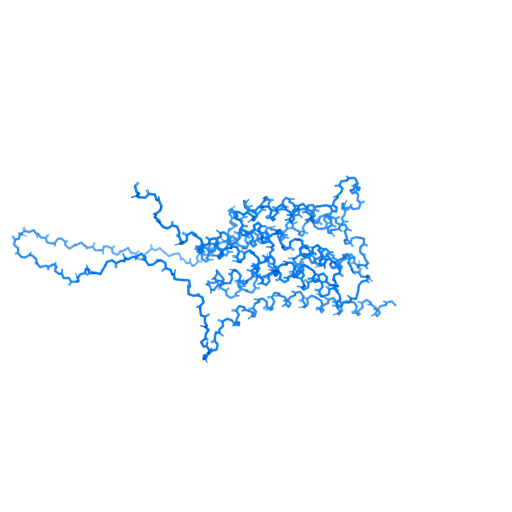.282 1.00 94.81 310 TRP A C 1
ATOM 2315 O O . TRP A 1 310 ? -29.543 -11.332 7.933 1.00 94.81 310 TRP A O 1
ATOM 2325 N N . LEU A 1 311 ? -27.336 -11.191 7.520 1.00 93.81 311 LEU A N 1
ATOM 2326 C CA . LEU A 1 311 ? -26.936 -12.133 8.570 1.00 93.81 311 LEU A CA 1
ATOM 2327 C C . LEU A 1 311 ? -27.295 -11.609 9.965 1.00 93.81 311 LEU A C 1
ATOM 2329 O O . LEU A 1 311 ? -27.835 -12.353 10.780 1.00 93.81 311 LEU A O 1
ATOM 2333 N N . THR A 1 312 ? -27.064 -10.321 10.221 1.00 93.19 312 THR A N 1
ATOM 2334 C CA . THR A 1 312 ? -27.419 -9.688 11.501 1.00 93.19 312 THR A CA 1
ATOM 2335 C C . THR A 1 312 ? -28.932 -9.715 11.732 1.00 93.19 312 THR A C 1
ATOM 2337 O O . THR A 1 312 ? -29.393 -10.100 12.806 1.00 93.19 312 THR A O 1
ATOM 2340 N N . ALA A 1 313 ? -29.720 -9.374 10.708 1.00 91.94 313 ALA A N 1
ATOM 2341 C CA . ALA A 1 313 ? -31.179 -9.407 10.775 1.00 91.94 313 ALA A CA 1
ATOM 2342 C C . ALA A 1 313 ? -31.732 -10.831 10.937 1.00 91.94 313 ALA A C 1
ATOM 2344 O O . ALA A 1 313 ? -32.743 -11.017 11.613 1.00 91.94 313 ALA A O 1
ATOM 2345 N N . ARG A 1 314 ? -31.087 -11.837 10.333 1.00 92.31 314 ARG A N 1
ATOM 2346 C CA . ARG A 1 314 ? -31.456 -13.248 10.496 1.00 92.31 314 ARG A CA 1
ATOM 2347 C C . ARG A 1 314 ? -31.199 -13.731 11.923 1.00 92.31 314 ARG A C 1
ATOM 2349 O O . ARG A 1 314 ? -32.110 -14.276 12.533 1.00 92.31 314 ARG A O 1
ATOM 2356 N N . ASN A 1 315 ? -30.015 -13.466 12.469 1.00 90.56 315 ASN A N 1
ATOM 2357 C CA . ASN A 1 315 ? -29.655 -13.889 13.826 1.00 90.56 315 ASN A CA 1
ATOM 2358 C C . ASN A 1 315 ? -30.549 -13.232 14.893 1.00 90.56 315 ASN A C 1
ATOM 2360 O O . ASN A 1 315 ? -30.890 -13.861 15.887 1.00 90.56 315 ASN A O 1
ATOM 2364 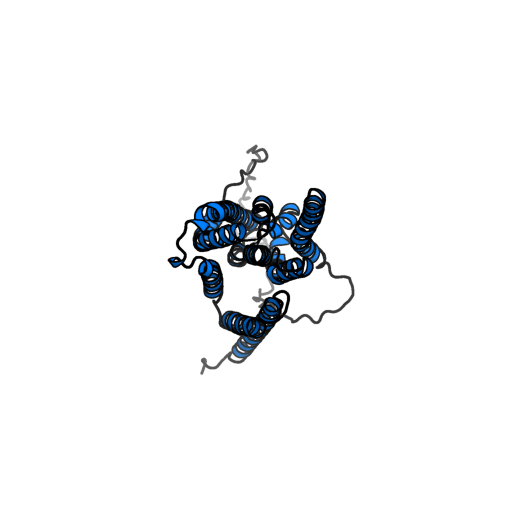N N . ALA A 1 316 ? -30.999 -11.994 14.665 1.00 87.00 316 ALA A N 1
ATOM 2365 C CA . ALA A 1 316 ? -31.953 -11.324 15.549 1.00 87.00 316 ALA A CA 1
ATOM 2366 C C . ALA A 1 316 ? -33.364 -11.958 15.544 1.00 87.00 316 ALA A C 1
ATOM 2368 O O . ALA A 1 316 ? -34.141 -11.722 16.468 1.00 87.00 316 ALA A O 1
ATOM 2369 N N . ARG A 1 317 ? -33.715 -12.744 14.514 1.00 83.00 317 ARG A N 1
ATOM 2370 C CA . ARG A 1 317 ? -35.020 -13.421 14.379 1.00 83.00 317 ARG A CA 1
ATOM 2371 C C . ARG A 1 317 ? -35.057 -14.827 14.974 1.00 83.00 317 ARG A C 1
ATOM 2373 O O . ARG A 1 317 ? -36.150 -15.365 15.121 1.00 83.00 317 ARG A O 1
ATOM 2380 N N . GLU A 1 318 ? -33.922 -15.382 15.396 1.00 74.62 318 GLU A N 1
ATOM 2381 C CA . GLU A 1 318 ? -33.834 -16.707 16.027 1.00 74.62 318 GLU A CA 1
ATOM 2382 C C . GLU A 1 318 ? -33.494 -16.653 17.548 1.00 74.62 318 GLU A C 1
ATOM 2384 O O . GLU A 1 318 ? -32.516 -17.275 17.950 1.00 74.62 318 GLU A O 1
ATOM 2389 N N . PRO A 1 319 ? -34.233 -15.957 18.454 1.00 61.25 319 PRO A N 1
ATOM 2390 C CA . PRO A 1 319 ? -33.818 -15.894 19.863 1.00 61.25 319 PRO A CA 1
ATOM 2391 C C . PRO A 1 319 ? -34.166 -17.107 20.747 1.00 61.25 319 PRO A C 1
ATOM 2393 O O . PRO A 1 319 ? -33.634 -17.166 21.844 1.00 61.25 319 PRO A O 1
ATOM 2396 N N . ASN A 1 320 ? -35.064 -18.035 20.368 1.00 53.53 320 ASN A N 1
ATOM 2397 C CA . ASN A 1 320 ? -35.635 -19.021 21.319 1.00 53.53 320 ASN A CA 1
ATOM 2398 C C . ASN A 1 320 ? -36.119 -20.347 20.678 1.00 53.53 320 ASN A C 1
ATOM 2400 O O . ASN A 1 320 ? -37.276 -20.725 20.849 1.00 53.53 320 ASN A O 1
ATOM 2404 N N . ALA A 1 321 ? -35.278 -21.068 19.933 1.00 57.88 321 ALA A N 1
ATOM 2405 C CA . ALA A 1 321 ? -35.632 -22.422 19.467 1.00 57.88 321 ALA A CA 1
ATOM 2406 C C . ALA A 1 321 ? -35.129 -23.560 20.387 1.00 57.88 321 ALA A C 1
ATOM 2408 O O . ALA A 1 321 ? -35.512 -24.704 20.176 1.00 57.88 321 ALA A O 1
ATOM 2409 N N . GLU A 1 322 ? -34.315 -23.268 21.412 1.00 55.16 322 GLU A N 1
ATOM 2410 C CA . GLU A 1 322 ? -33.624 -24.293 22.226 1.00 55.16 322 GLU A CA 1
ATOM 2411 C C . GLU A 1 322 ? -34.035 -24.348 23.714 1.00 55.16 322 GLU A C 1
ATOM 2413 O O . GLU A 1 322 ? -33.388 -25.028 24.504 1.00 55.16 322 GLU A O 1
ATOM 2418 N N . THR A 1 323 ? -35.121 -23.687 24.124 1.00 53.53 323 THR A N 1
ATOM 2419 C CA . THR A 1 323 ? -35.614 -23.722 25.523 1.00 53.53 323 THR A CA 1
ATOM 2420 C C . THR A 1 323 ? -36.918 -24.508 25.719 1.00 53.53 323 THR A C 1
ATOM 2422 O O . THR A 1 323 ? -37.632 -24.264 26.691 1.00 53.53 323 THR A O 1
ATOM 2425 N N . GLY A 1 324 ? -37.243 -25.430 24.805 1.00 42.72 324 GLY A N 1
ATOM 2426 C CA . GLY A 1 324 ? -38.425 -26.304 24.878 1.00 42.72 324 GLY A CA 1
ATOM 2427 C C . GLY A 1 324 ? -38.122 -27.680 25.450 1.00 42.72 324 GLY A C 1
ATOM 2428 O O . GLY A 1 324 ? -37.214 -28.335 24.896 1.00 42.72 324 GLY A O 1
#

Mean predicted aligned error: 14.51 Å

Foldseek 3Di:
DVVVVVVVVVLLVVLLVLLVVLLVVLLVVLVVPPDDPDDDDPDPDPDDPDPDDDDDDDDDDPDDPDDDDDPPPPPPPDPDPDDPDDPPPPPLDADPVLVVLLVVLVVLLLLLLLLLLQLLLVAPDDSVSLLVCCLRNVESVLSSVLSNCHPPDDSVLNSLLSCLSCVVLSVLSVLLSQLCPPPDPVCSSCLSSLDYLSLSLVLSVCSVPDSVSSSSSSVSNSVVSSVSSSVSNNCSNVCVVVDDCVVVSVCSVVCSVVVSLVVSPPDPLSVQLCVQLVVQLVVCVPDGSSCSNVVSNVRSNVSSVVVVVVVVVVVVVPDDPPPD

Sequence (324 aa):
MKRHQTASLLSFRRLLVGASLVSYLSSDMTAAVETPPGLRTVMVDVAPLQVARAPGLVDRTCALRSTGLPCTAMSYSQPSAADGQGPARRRFSPDRAALSDAFPLVIPAIPFGFVLGLAMTESEMPLWAAWLTSPLLFAGAAQLTMVTIAGTASLWAIISAVLVINSRHVMYSAALAPSFRHQPPWMRRLAPFVMVDQLFAVAMLRTDDPPASFRRYYLTFGVFFFTIWNLAVPLGMVAGPVIPESWQLNFAPVVMFAGLTLFAIKRVPAGVAALVGGLVSLLAAGLSDRLGILVGAITGVLAGAAVDQWLTARNAREPNAETG

Solvent-accessible surface area (backbone atoms only — not comparable to full-atom values): 18844 Å² total; per-residue (Å²): 118,76,69,62,56,55,54,49,50,57,49,48,55,50,49,54,50,52,59,47,39,54,46,46,52,50,45,48,55,71,60,67,74,63,79,76,93,84,73,92,70,86,70,84,80,77,77,76,87,74,79,84,74,83,89,82,82,77,94,77,79,99,77,81,92,86,70,99,67,85,83,72,79,78,77,78,77,69,81,74,96,76,78,91,72,66,86,73,77,76,70,88,67,80,34,67,65,25,50,62,63,38,51,72,60,43,61,48,45,40,51,30,21,21,39,42,14,31,41,33,71,74,26,76,49,57,60,70,62,46,54,53,40,50,84,71,46,54,40,68,71,33,44,41,52,40,37,71,41,38,82,81,50,54,72,65,46,43,52,42,28,36,51,49,61,45,46,58,55,51,54,51,49,62,72,45,43,74,58,48,70,79,46,58,71,68,53,58,67,50,50,58,62,55,46,40,75,70,54,50,65,57,48,68,78,40,57,85,45,57,61,71,56,39,51,44,28,53,50,36,28,28,52,52,51,51,51,51,46,67,49,26,24,58,49,7,46,69,46,34,84,74,54,64,74,91,71,46,53,83,49,29,55,56,54,38,53,52,49,52,50,57,72,64,45,81,47,70,32,48,45,46,16,52,50,49,13,50,53,44,18,59,75,29,59,84,43,68,48,56,45,12,53,50,54,5,50,54,51,4,52,52,51,12,50,53,45,46,50,50,53,52,58,50,59,71,72,64,84,76,88,83,86,124